Protein AF-A0A2H3FQD1-F1 (afdb_monomer_lite)

Secondary structure (DSSP, 8-state):
---GGGS-HHHHT-TT---TTEETTEE-EEEE--HHHHHHHS-SSEEEE-EEGGG-EEE-SSTT--EEE--SSSPPTTS-EEEEEETTEEEEE-TTT--EEEEEESS-TTEE---EE--SSS-EEEEEE--TTT-EEEEEETTSPSSPPEEEEE-SS-EEEEEEE--SSS--EEEEEETTTTEEEEEETTTTEE-GGG-EE--S-EEEEEEEE-TT--EEEEEEETTEEEEEEEEE-SSSEEEEEEE-TTS-S---------

Organism: NCBI:txid327505

Radius of gyration: 18.8 Å; chains: 1; bounding box: 43×44×48 Å

Foldseek 3Di:
DDAPVRDDPVVVLPPVVDPPQDDPHAGDKDKDQDPLCCVLQVENIAIWTWAFQQQDWFQAPDPVSDTDRDDPVDHHVQRWDWDASDVQKIWIARPPQRHTAWIDGNSDRGITIGGWDDDPVFTWRKDFAQDAQQTGIWIFTSPDDPVTHTPDDDRPGGWREWDWDPPPVNWIWIWTAHQVQQWIWIATPDVRHTQVQATDHDDAAFRYWYWDADPVGWIWIKTDHDVWIWIWTWDDDPVGTYTDTPDTCVPPPDDDDPDDPD

Structure (mmCIF, N/CA/C/O backbone):
data_AF-A0A2H3FQD1-F1
#
_entry.id   AF-A0A2H3FQD1-F1
#
loop_
_atom_site.group_PDB
_atom_site.id
_atom_site.type_symbol
_atom_site.label_atom_id
_atom_site.label_alt_id
_atom_site.label_comp_id
_atom_site.label_asym_id
_atom_site.label_entity_id
_atom_site.label_seq_id
_atom_site.pdbx_PDB_ins_code
_atom_site.Cartn_x
_atom_site.Cartn_y
_atom_site.Cartn_z
_atom_site.occupancy
_atom_site.B_iso_or_equiv
_atom_site.auth_seq_id
_atom_site.auth_comp_id
_atom_site.auth_asym_id
_atom_site.auth_atom_id
_atom_site.pdbx_PDB_model_num
ATOM 1 N N . MET A 1 1 ? 1.282 -22.729 -2.995 1.00 41.97 1 MET A N 1
ATOM 2 C CA . MET A 1 1 ? 2.152 -21.629 -3.454 1.00 41.97 1 MET A CA 1
ATOM 3 C C . MET A 1 1 ? 3.542 -21.890 -2.906 1.00 41.97 1 MET A C 1
ATOM 5 O O . MET A 1 1 ? 3.672 -22.007 -1.693 1.00 41.97 1 MET A O 1
ATOM 9 N N . HIS A 1 2 ? 4.535 -22.086 -3.775 1.00 40.12 2 HIS A N 1
ATOM 10 C CA . HIS A 1 2 ? 5.912 -22.334 -3.346 1.00 40.12 2 HIS A CA 1
ATOM 11 C C . HIS A 1 2 ? 6.618 -20.982 -3.120 1.00 40.12 2 HIS A C 1
ATOM 13 O O . HIS A 1 2 ? 6.507 -20.103 -3.976 1.00 40.12 2 HIS A O 1
ATOM 19 N N . PRO A 1 3 ? 7.277 -20.745 -1.970 1.00 41.53 3 PRO A N 1
ATOM 20 C CA . PRO A 1 3 ? 7.972 -19.483 -1.720 1.00 41.53 3 PRO A CA 1
ATOM 21 C C . PRO A 1 3 ? 9.159 -19.353 -2.676 1.00 41.53 3 PRO A C 1
ATOM 23 O O . PRO A 1 3 ? 10.017 -20.229 -2.663 1.00 41.53 3 PRO A O 1
ATOM 26 N N . HIS A 1 4 ? 9.258 -18.281 -3.472 1.00 52.38 4 HIS A N 1
ATOM 27 C CA . HIS A 1 4 ? 10.326 -18.141 -4.481 1.00 52.38 4 HIS A CA 1
ATOM 28 C C . HIS A 1 4 ? 11.736 -18.388 -3.904 1.00 52.38 4 HIS A C 1
ATOM 30 O O . HIS A 1 4 ? 12.537 -19.085 -4.509 1.00 52.38 4 HIS A O 1
ATOM 36 N N . CYS A 1 5 ? 12.008 -17.907 -2.685 1.00 45.62 5 CYS A N 1
ATOM 37 C CA . CYS A 1 5 ? 13.293 -18.083 -1.997 1.00 45.62 5 CYS A CA 1
ATOM 38 C C . CYS A 1 5 ? 13.630 -19.526 -1.585 1.00 45.62 5 CYS A C 1
ATOM 40 O O . CYS A 1 5 ? 14.766 -19.795 -1.215 1.00 45.62 5 CYS A O 1
ATOM 42 N N . SER A 1 6 ? 12.649 -20.425 -1.577 1.00 52.62 6 SER A N 1
ATOM 43 C CA . SER A 1 6 ? 12.815 -21.841 -1.233 1.00 52.62 6 SER A CA 1
ATOM 44 C C . SER A 1 6 ? 12.317 -22.765 -2.345 1.00 52.62 6 SER A C 1
ATOM 46 O O . SER A 1 6 ? 12.150 -23.959 -2.116 1.00 52.62 6 SER A O 1
ATOM 48 N N . THR A 1 7 ? 11.980 -22.207 -3.509 1.00 54.22 7 THR A N 1
ATOM 49 C CA . THR A 1 7 ? 11.519 -22.967 -4.668 1.00 54.22 7 THR A CA 1
ATOM 50 C C . THR A 1 7 ? 12.728 -23.254 -5.538 1.00 54.22 7 THR A C 1
ATOM 52 O O . THR A 1 7 ? 13.471 -22.335 -5.871 1.00 54.22 7 THR A O 1
ATOM 55 N N . GLU A 1 8 ? 12.922 -24.525 -5.881 1.00 58.72 8 GLU A N 1
ATOM 56 C CA . GLU A 1 8 ? 13.983 -24.974 -6.783 1.00 58.72 8 GLU A CA 1
ATOM 57 C C . GLU A 1 8 ? 13.993 -24.154 -8.081 1.00 58.72 8 GLU A C 1
ATOM 59 O O . GLU A 1 8 ? 12.941 -23.860 -8.657 1.00 58.72 8 GLU A O 1
ATOM 64 N N . GLU A 1 9 ? 15.186 -23.816 -8.569 1.00 60.62 9 GLU A N 1
ATOM 65 C CA . GLU A 1 9 ? 15.354 -23.018 -9.789 1.00 60.62 9 GLU A CA 1
ATOM 66 C C . GLU A 1 9 ? 14.767 -23.723 -11.023 1.00 60.62 9 GLU A C 1
ATOM 68 O O . GLU A 1 9 ? 14.238 -23.086 -11.930 1.00 60.62 9 GLU A O 1
ATOM 73 N N . SER A 1 10 ? 14.751 -25.057 -11.022 1.00 61.25 10 SER A N 1
ATOM 74 C CA . SER A 1 10 ? 14.086 -25.880 -12.042 1.00 61.25 10 SER A CA 1
ATOM 75 C C . SER A 1 10 ? 12.570 -25.646 -12.125 1.00 61.25 10 SER A C 1
ATOM 77 O O . SER A 1 10 ? 11.979 -25.830 -13.185 1.00 61.25 10 SER A O 1
ATOM 79 N N . ILE A 1 11 ? 11.949 -25.203 -11.028 1.00 56.94 11 ILE A N 1
ATOM 80 C CA . ILE A 1 11 ? 10.522 -24.875 -10.950 1.00 56.94 11 ILE A CA 1
ATOM 81 C C . ILE A 1 11 ? 10.303 -23.391 -11.274 1.00 56.94 11 ILE A C 1
ATOM 83 O O . ILE A 1 11 ? 9.356 -23.053 -11.980 1.00 56.94 11 ILE A O 1
ATOM 87 N N . THR A 1 12 ? 11.173 -22.490 -10.801 1.00 53.00 12 THR A N 1
ATOM 88 C CA . THR A 1 12 ? 11.036 -21.042 -11.064 1.00 53.00 12 THR A CA 1
ATOM 8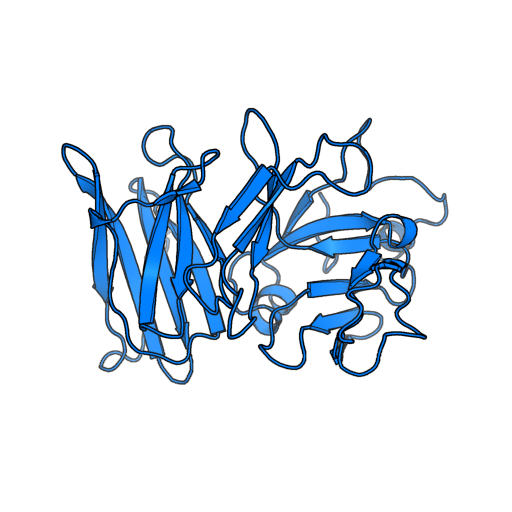9 C C . THR A 1 12 ? 11.447 -20.631 -12.478 1.00 53.00 12 THR A C 1
ATOM 91 O O . THR A 1 12 ? 10.962 -19.616 -12.967 1.00 53.00 12 THR A O 1
ATOM 94 N N . SER A 1 13 ? 12.294 -21.416 -13.149 1.00 58.59 13 SER A N 1
ATOM 95 C CA . SER A 1 13 ? 12.713 -21.194 -14.543 1.00 58.59 13 SER A CA 1
ATOM 96 C C . SER A 1 13 ? 11.620 -21.480 -15.574 1.00 58.59 13 SER A C 1
ATOM 98 O O . SER A 1 13 ? 11.754 -21.053 -16.716 1.00 58.59 13 SER A O 1
ATOM 100 N N . ASN A 1 14 ? 10.550 -22.180 -15.180 1.00 57.53 14 ASN A N 1
ATOM 101 C CA . ASN A 1 14 ? 9.380 -22.479 -16.008 1.00 57.53 14 ASN A CA 1
ATOM 102 C C . ASN A 1 14 ? 9.702 -22.879 -17.473 1.00 57.53 14 ASN A C 1
ATOM 104 O O . ASN A 1 14 ? 9.190 -22.268 -18.415 1.00 57.53 14 ASN A O 1
ATOM 108 N N . PRO A 1 15 ? 10.537 -23.908 -17.706 1.00 60.66 15 PRO A N 1
ATOM 109 C CA . PRO A 1 15 ? 11.018 -24.260 -19.048 1.00 60.66 15 PRO A CA 1
ATOM 110 C C . PRO A 1 15 ? 9.906 -24.707 -20.013 1.00 60.66 15 PRO A C 1
ATOM 112 O O . PRO A 1 15 ? 10.086 -24.651 -21.227 1.00 60.66 15 PRO A O 1
ATOM 115 N N . SER A 1 16 ? 8.759 -25.138 -19.484 1.00 64.56 16 SER A N 1
ATOM 116 C CA . SER A 1 16 ? 7.582 -25.566 -20.253 1.00 64.56 16 SER A CA 1
ATOM 117 C C . SER A 1 16 ? 6.626 -24.416 -20.601 1.00 64.56 16 SER A C 1
ATOM 119 O O . SER A 1 16 ? 5.572 -24.663 -21.184 1.00 64.56 16 SER A O 1
ATOM 121 N N . ASP A 1 17 ? 6.965 -23.176 -20.226 1.00 65.50 17 ASP A N 1
ATOM 122 C CA . ASP A 1 17 ? 6.133 -21.978 -20.403 1.00 65.50 17 ASP A CA 1
ATOM 123 C C . ASP A 1 17 ? 4.712 -22.123 -19.806 1.00 65.50 17 ASP A C 1
ATOM 125 O O . ASP A 1 17 ? 3.723 -21.550 -20.290 1.00 65.50 17 ASP A O 1
ATOM 129 N N . GLU A 1 18 ? 4.594 -22.891 -18.717 1.00 66.12 18 GLU A N 1
ATOM 130 C CA . GLU A 1 18 ? 3.336 -23.055 -17.998 1.00 66.12 18 GLU A CA 1
ATOM 131 C C . GLU A 1 18 ? 2.927 -21.716 -17.391 1.00 66.12 18 GLU A C 1
ATOM 133 O O . GLU A 1 18 ? 3.696 -21.059 -16.690 1.00 66.12 18 GLU A O 1
ATOM 138 N N . LYS A 1 19 ? 1.688 -21.292 -17.631 1.00 69.88 19 LYS A N 1
ATOM 139 C CA . LYS A 1 19 ? 1.147 -20.044 -17.078 1.00 69.88 19 LYS A CA 1
ATOM 140 C C . LYS A 1 19 ? 0.714 -20.251 -15.625 1.00 69.88 19 LYS A C 1
ATOM 142 O O . LYS A 1 19 ? -0.430 -19.990 -15.276 1.00 69.88 19 LYS A O 1
ATOM 147 N N . TRP A 1 20 ? 1.623 -20.735 -14.776 1.00 63.78 20 TRP A N 1
ATOM 148 C CA . TRP A 1 20 ? 1.375 -21.056 -13.362 1.00 63.78 20 TRP A CA 1
ATOM 149 C C . TRP A 1 20 ? 0.894 -19.848 -12.545 1.00 63.78 20 TRP A C 1
ATOM 151 O O . TRP A 1 20 ? 0.268 -20.003 -11.497 1.00 63.78 20 TRP A O 1
ATOM 161 N N . TRP A 1 21 ? 1.163 -18.637 -13.038 1.00 64.00 21 TRP A N 1
ATOM 162 C CA . TRP A 1 21 ? 0.687 -17.374 -12.482 1.00 64.00 21 TRP A CA 1
ATOM 163 C C . TRP A 1 21 ? -0.742 -17.007 -12.904 1.00 64.00 21 TRP A C 1
ATOM 165 O O . TRP A 1 21 ? -1.212 -15.936 -12.529 1.00 64.00 21 TRP A O 1
ATOM 175 N N . VAL A 1 22 ? -1.449 -17.840 -13.674 1.00 65.94 22 VAL A N 1
ATOM 176 C CA . VAL A 1 22 ? -2.847 -17.614 -14.064 1.00 65.94 22 VAL A CA 1
ATOM 177 C C . VAL A 1 22 ? -3.693 -18.833 -13.717 1.00 65.94 22 VAL A C 1
ATOM 179 O O . VAL A 1 22 ? -3.416 -19.949 -14.145 1.00 65.94 22 VAL A O 1
ATOM 182 N N . GLN A 1 23 ? -4.781 -18.609 -12.983 1.00 65.50 23 GLN A N 1
ATOM 183 C CA . GLN A 1 23 ? -5.830 -19.604 -12.783 1.00 65.50 23 GLN A CA 1
ATOM 184 C C . GLN A 1 23 ? -7.128 -19.082 -13.404 1.00 65.50 23 GLN A C 1
ATOM 186 O O . GLN A 1 23 ? -7.771 -18.183 -12.861 1.00 65.50 23 GLN A O 1
ATOM 191 N N . GLY A 1 24 ? -7.511 -19.639 -14.557 1.00 73.62 24 GLY A N 1
ATOM 192 C CA . GLY A 1 24 ? -8.642 -19.134 -15.338 1.00 73.62 24 GLY A CA 1
ATOM 193 C C . GLY A 1 24 ? -8.344 -17.749 -15.914 1.00 73.62 24 GLY A C 1
ATOM 194 O O . GLY A 1 24 ? -7.474 -17.614 -16.766 1.00 73.62 24 GLY A O 1
ATOM 195 N N . ASP A 1 25 ? -9.062 -16.730 -15.444 1.00 67.25 25 ASP A N 1
ATOM 196 C CA . ASP A 1 25 ? -8.922 -15.322 -15.837 1.00 67.25 25 ASP A CA 1
ATOM 197 C C . ASP A 1 25 ? -8.256 -14.444 -14.756 1.00 67.25 25 ASP A C 1
ATOM 199 O O . ASP A 1 25 ? -8.278 -13.217 -14.852 1.00 67.25 25 ASP A O 1
ATOM 203 N N . LYS A 1 26 ? -7.657 -15.053 -13.721 1.00 58.97 26 LYS A N 1
ATOM 204 C CA . LYS A 1 26 ? -7.084 -14.345 -12.563 1.00 58.97 26 LYS A CA 1
ATOM 205 C C . LYS A 1 26 ? -5.588 -14.582 -12.422 1.00 58.97 26 LYS A C 1
ATOM 207 O O . LYS A 1 26 ? -5.130 -15.717 -12.544 1.00 58.97 26 LYS A O 1
ATOM 212 N N . TYR A 1 27 ? -4.853 -13.525 -12.074 1.00 66.69 27 TYR A N 1
ATOM 213 C CA . TYR A 1 27 ? -3.447 -13.633 -11.683 1.00 66.69 27 TYR A CA 1
ATOM 214 C C . TYR A 1 27 ? -3.299 -14.260 -10.298 1.00 66.69 27 TYR A C 1
ATOM 216 O O . TYR A 1 27 ? -4.083 -13.991 -9.383 1.00 66.69 27 TYR A O 1
ATOM 224 N N . LEU A 1 28 ? -2.259 -15.070 -10.141 1.00 64.88 28 LEU A N 1
ATOM 225 C CA . LEU A 1 28 ? -1.837 -15.610 -8.865 1.00 64.88 28 LEU A CA 1
ATOM 226 C C . LEU A 1 28 ? -1.332 -14.463 -7.986 1.00 64.88 28 LEU A C 1
ATOM 228 O O . LEU A 1 28 ? -0.518 -13.646 -8.408 1.00 64.88 28 LEU A O 1
ATOM 232 N N . ALA A 1 29 ? -1.793 -14.430 -6.744 1.00 64.94 29 ALA A N 1
ATOM 233 C CA . ALA A 1 29 ? -1.347 -13.483 -5.737 1.00 64.94 29 ALA A CA 1
ATOM 234 C C . ALA A 1 29 ? -1.035 -14.219 -4.441 1.00 64.94 29 ALA A C 1
ATOM 236 O O . ALA A 1 29 ? -1.691 -15.207 -4.107 1.00 64.94 29 ALA A O 1
ATOM 237 N N . GLY A 1 30 ? -0.015 -13.754 -3.733 1.00 57.88 30 GLY A N 1
ATOM 238 C CA . GLY A 1 30 ? 0.599 -14.461 -2.626 1.00 57.88 30 GLY A CA 1
ATOM 239 C C . GLY A 1 30 ? 1.149 -13.546 -1.557 1.00 57.88 30 GLY A C 1
ATOM 240 O O . GLY A 1 30 ? 1.444 -12.384 -1.807 1.00 57.88 30 GLY A O 1
ATOM 241 N N . THR A 1 31 ? 1.334 -14.087 -0.361 1.00 61.78 31 THR A N 1
ATOM 242 C CA . THR A 1 31 ? 2.034 -13.406 0.724 1.00 61.78 31 THR A CA 1
ATOM 243 C C . THR A 1 31 ? 3.401 -14.043 0.950 1.00 61.78 31 THR A C 1
ATOM 245 O O . THR A 1 31 ? 3.559 -15.262 0.908 1.00 61.78 31 THR A O 1
ATOM 248 N N . CYS A 1 32 ? 4.414 -13.213 1.178 1.00 61.56 32 CYS A N 1
ATOM 249 C CA . CYS A 1 32 ? 5.790 -13.616 1.406 1.00 61.56 32 CYS A CA 1
ATOM 250 C C . CYS A 1 32 ? 6.308 -12.990 2.700 1.00 61.56 32 CYS A C 1
ATOM 252 O O . CYS A 1 32 ? 6.381 -11.770 2.831 1.00 61.56 32 CYS A O 1
ATOM 254 N N . ALA A 1 33 ? 6.700 -13.843 3.641 1.00 71.94 33 ALA A N 1
ATOM 255 C CA . ALA A 1 33 ? 7.296 -13.456 4.918 1.00 71.94 33 ALA A CA 1
ATOM 256 C C . ALA A 1 33 ? 8.799 -13.790 4.976 1.00 71.94 33 ALA A C 1
ATOM 258 O O . ALA A 1 33 ? 9.365 -13.949 6.056 1.00 71.94 33 ALA A O 1
ATOM 259 N N . CYS A 1 34 ? 9.457 -13.970 3.822 1.00 70.19 34 CYS A N 1
ATOM 260 C CA . CYS A 1 34 ? 10.879 -14.301 3.805 1.00 70.19 34 CYS A CA 1
ATOM 261 C C . CYS A 1 34 ? 11.724 -13.112 4.267 1.00 70.19 34 CYS A C 1
ATOM 263 O O . CYS A 1 34 ? 11.364 -11.954 4.050 1.00 70.19 34 CYS A O 1
ATOM 265 N N . GLU A 1 35 ? 12.889 -13.397 4.844 1.00 73.19 35 GLU A N 1
ATOM 266 C CA . GLU A 1 35 ? 13.790 -12.373 5.373 1.00 73.19 35 GLU A CA 1
ATOM 267 C C . GLU A 1 35 ? 14.136 -11.300 4.330 1.00 73.19 35 GLU A C 1
ATOM 269 O O . GLU A 1 35 ? 14.048 -10.112 4.624 1.00 73.19 35 GLU A O 1
ATOM 274 N N . SER A 1 36 ? 14.412 -11.694 3.082 1.00 79.50 36 SER A N 1
ATOM 275 C CA . SER A 1 36 ? 14.687 -10.744 1.996 1.00 79.50 36 SER A CA 1
ATOM 276 C C . SER A 1 36 ? 13.519 -9.785 1.749 1.00 79.50 36 SER A C 1
ATOM 278 O O . SER A 1 36 ? 13.731 -8.582 1.605 1.00 79.50 36 SER A O 1
ATOM 280 N N . CYS A 1 37 ? 12.279 -10.287 1.705 1.00 74.06 37 CYS A N 1
ATOM 281 C CA . CYS A 1 37 ? 11.108 -9.432 1.514 1.00 74.06 37 CYS A CA 1
ATOM 282 C C . CYS A 1 37 ? 10.870 -8.543 2.727 1.00 74.06 37 CYS A C 1
ATOM 284 O O . CYS A 1 37 ? 10.599 -7.361 2.537 1.00 74.06 37 CYS A O 1
ATOM 286 N N . ARG A 1 38 ? 11.057 -9.058 3.944 1.00 76.81 38 ARG A N 1
ATOM 287 C CA . ARG A 1 38 ? 10.930 -8.259 5.164 1.00 76.81 38 ARG A CA 1
ATOM 288 C C . ARG A 1 38 ? 11.934 -7.121 5.226 1.00 76.81 38 ARG A C 1
ATOM 290 O O . ARG A 1 38 ? 11.549 -5.982 5.459 1.00 76.81 38 ARG A O 1
ATOM 297 N N . LEU A 1 39 ? 13.205 -7.409 4.956 1.00 73.62 39 LEU A N 1
ATOM 298 C CA . LEU A 1 39 ? 14.274 -6.413 4.998 1.00 73.62 39 LEU A CA 1
ATOM 299 C C . LEU A 1 39 ? 14.138 -5.373 3.882 1.00 73.62 39 LEU A C 1
ATOM 301 O O . LEU A 1 39 ? 14.342 -4.188 4.124 1.00 73.62 39 LEU A O 1
ATOM 305 N N . ALA A 1 40 ? 13.785 -5.799 2.667 1.00 73.69 40 ALA A N 1
ATOM 306 C CA . ALA A 1 40 ? 13.701 -4.899 1.520 1.00 73.69 40 ALA A CA 1
ATOM 307 C C . ALA A 1 40 ? 12.434 -4.035 1.516 1.00 73.69 40 ALA A C 1
ATOM 309 O O . ALA A 1 40 ? 12.489 -2.874 1.122 1.00 73.69 40 ALA A O 1
ATOM 310 N N . SER A 1 41 ? 11.293 -4.601 1.922 1.00 70.75 41 SER A N 1
ATOM 311 C CA . SER A 1 41 ? 10.018 -3.876 1.941 1.00 70.75 41 SER A CA 1
ATOM 312 C C . SER A 1 41 ? 9.785 -3.138 3.264 1.00 70.75 41 SER A C 1
ATOM 314 O O . SER A 1 41 ? 9.080 -2.134 3.289 1.00 70.75 41 SER A O 1
ATOM 316 N N . GLY A 1 42 ? 10.378 -3.617 4.362 1.00 67.56 42 GLY A N 1
ATOM 317 C CA . GLY A 1 42 ? 10.070 -3.170 5.720 1.00 67.56 42 GLY A CA 1
ATOM 318 C C . GLY A 1 42 ? 8.787 -3.781 6.300 1.00 67.56 42 GLY A C 1
ATOM 319 O O . GLY A 1 42 ? 8.366 -3.357 7.374 1.00 67.56 42 GLY A O 1
ATOM 320 N N . PHE A 1 43 ? 8.161 -4.751 5.618 1.00 64.25 43 PHE A N 1
ATOM 321 C CA . PHE A 1 43 ? 6.927 -5.412 6.054 1.00 64.25 43 PHE A CA 1
ATOM 322 C C . PHE A 1 43 ? 7.185 -6.856 6.486 1.00 64.25 43 PHE A C 1
ATOM 324 O O . PHE A 1 43 ? 7.804 -7.618 5.753 1.00 64.25 43 PHE A O 1
ATOM 331 N N . GLU A 1 44 ? 6.637 -7.274 7.632 1.00 57.16 44 GLU A N 1
ATOM 332 C CA . GLU A 1 44 ? 6.723 -8.668 8.110 1.00 57.16 44 GLU A CA 1
ATOM 333 C C . GLU A 1 44 ? 6.124 -9.678 7.118 1.00 57.16 44 GLU A C 1
ATOM 335 O O . GLU A 1 44 ? 6.598 -10.807 6.998 1.00 57.16 44 GLU A O 1
ATOM 340 N N . ILE A 1 45 ? 5.091 -9.256 6.385 1.00 56.41 45 ILE A N 1
ATOM 341 C CA . ILE A 1 45 ? 4.442 -10.033 5.334 1.00 56.41 45 ILE A CA 1
ATOM 342 C C . ILE A 1 45 ? 4.209 -9.105 4.144 1.00 56.41 45 ILE A C 1
ATOM 344 O O . ILE A 1 45 ? 3.398 -8.182 4.219 1.00 56.41 45 ILE A O 1
ATOM 348 N N . GLN A 1 46 ? 4.904 -9.364 3.042 1.00 71.00 46 GLN A N 1
ATOM 349 C CA . GLN A 1 46 ? 4.738 -8.639 1.789 1.00 71.00 46 GLN A CA 1
ATOM 350 C C . GLN A 1 46 ? 3.745 -9.372 0.892 1.00 71.00 46 GLN A C 1
ATOM 352 O O . GLN A 1 46 ? 3.870 -10.577 0.692 1.00 71.00 46 GLN A O 1
ATOM 357 N N . THR A 1 47 ? 2.770 -8.658 0.333 1.00 68.88 47 THR A N 1
ATOM 358 C CA . THR A 1 47 ? 1.851 -9.238 -0.659 1.00 68.88 47 THR A CA 1
ATOM 359 C C . THR A 1 47 ? 2.371 -8.963 -2.062 1.00 68.88 47 THR A C 1
ATOM 361 O O . THR A 1 47 ? 2.783 -7.845 -2.365 1.00 68.88 47 THR A O 1
ATOM 364 N N . TRP A 1 48 ? 2.339 -9.991 -2.896 1.00 71.19 48 TRP A N 1
ATOM 365 C CA . TRP A 1 48 ? 2.845 -10.020 -4.255 1.00 71.19 48 TRP A CA 1
ATOM 366 C C . TRP A 1 48 ? 1.781 -10.562 -5.206 1.00 71.19 48 TRP A C 1
ATOM 368 O O . TRP A 1 48 ? 0.901 -11.326 -4.804 1.00 71.19 48 TRP A O 1
ATOM 378 N N . ALA A 1 49 ? 1.858 -10.157 -6.466 1.00 71.81 49 ALA A N 1
ATOM 379 C CA . ALA A 1 49 ? 0.898 -10.503 -7.500 1.00 71.81 49 ALA A CA 1
ATOM 380 C C . ALA A 1 49 ? 1.633 -10.740 -8.803 1.00 71.81 49 ALA A C 1
ATOM 382 O O . ALA A 1 49 ? 2.187 -9.803 -9.353 1.00 71.81 49 ALA A O 1
ATOM 383 N N . PHE A 1 50 ? 1.590 -11.954 -9.320 1.00 72.06 50 PHE A N 1
ATOM 384 C CA . PHE A 1 50 ? 2.380 -12.353 -10.470 1.00 72.06 50 PHE A CA 1
ATOM 385 C C . PHE A 1 50 ? 1.708 -11.867 -11.764 1.00 72.06 50 PHE A C 1
ATOM 387 O O . PHE A 1 50 ? 0.858 -12.555 -12.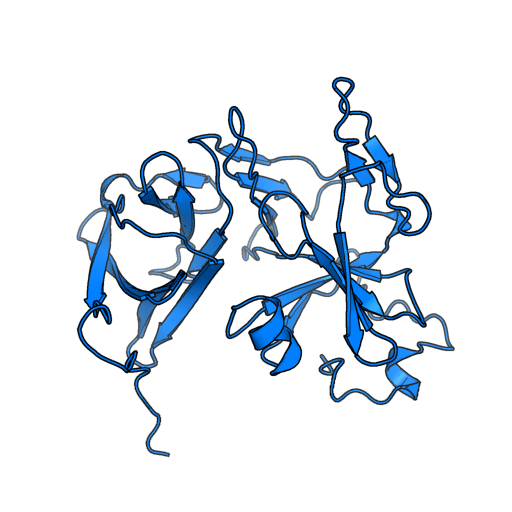333 1.00 72.06 50 PHE A O 1
ATOM 394 N N . ILE A 1 51 ? 2.060 -10.659 -12.219 1.00 73.44 51 ILE A N 1
ATOM 395 C CA . ILE A 1 51 ? 1.446 -10.015 -13.391 1.00 73.44 51 ILE A CA 1
ATOM 396 C C . ILE A 1 51 ? 2.431 -9.980 -14.564 1.00 73.44 51 ILE A C 1
ATOM 398 O O . ILE A 1 51 ? 3.548 -9.485 -14.394 1.00 73.44 51 ILE A O 1
ATOM 402 N N . PRO A 1 52 ? 2.034 -10.416 -15.777 1.00 74.81 52 PRO A N 1
ATOM 403 C CA . PRO A 1 52 ? 2.864 -10.269 -16.957 1.00 74.81 52 PRO A CA 1
ATOM 404 C C . PRO A 1 52 ? 3.233 -8.807 -17.231 1.00 74.81 52 PRO A C 1
ATOM 406 O O . PRO A 1 52 ? 2.350 -7.961 -17.347 1.00 74.81 52 PRO A O 1
ATOM 409 N N . ARG A 1 53 ? 4.516 -8.506 -17.431 1.00 78.62 53 ARG A N 1
ATOM 410 C CA . ARG A 1 53 ? 5.051 -7.187 -17.792 1.00 78.62 53 ARG A CA 1
ATOM 411 C C . ARG A 1 53 ? 4.335 -6.586 -18.998 1.00 78.62 53 ARG A C 1
ATOM 413 O O . ARG A 1 53 ? 4.064 -5.394 -19.004 1.00 78.62 53 ARG A O 1
ATOM 420 N N . ALA A 1 54 ? 3.982 -7.412 -19.986 1.00 71.44 54 ALA A N 1
ATOM 421 C CA . ALA A 1 54 ? 3.228 -6.986 -21.168 1.00 71.44 54 ALA A CA 1
ATOM 422 C C . ALA A 1 54 ? 1.843 -6.390 -20.835 1.00 71.44 54 ALA A C 1
ATOM 424 O O . ALA A 1 54 ? 1.278 -5.667 -21.649 1.00 71.44 54 ALA A O 1
ATOM 425 N N . ASN A 1 55 ? 1.316 -6.666 -19.639 1.00 71.75 55 ASN A N 1
ATOM 426 C CA . ASN A 1 55 ? 0.036 -6.162 -19.149 1.00 71.75 55 ASN A CA 1
ATOM 427 C C . ASN A 1 55 ? 0.195 -4.976 -18.184 1.00 71.75 55 ASN A C 1
ATOM 429 O O . ASN A 1 55 ? -0.799 -4.518 -17.622 1.00 71.75 55 ASN A O 1
ATOM 433 N N . ILE A 1 56 ? 1.419 -4.480 -17.982 1.00 77.56 56 ILE A N 1
ATOM 434 C CA . ILE A 1 56 ? 1.721 -3.338 -17.119 1.00 77.56 56 ILE A CA 1
ATOM 435 C C . ILE A 1 56 ? 2.175 -2.173 -17.999 1.00 77.56 56 ILE A C 1
ATOM 437 O O . ILE A 1 56 ? 3.096 -2.304 -18.804 1.00 77.56 56 ILE A O 1
ATOM 441 N N . SER A 1 57 ? 1.541 -1.018 -17.814 1.00 81.19 57 SER A N 1
ATOM 442 C CA . SER A 1 57 ? 1.989 0.257 -18.380 1.00 81.19 57 SER A CA 1
ATOM 443 C C . SER A 1 57 ? 2.389 1.192 -17.248 1.00 81.19 57 SER A C 1
ATOM 445 O O . SER A 1 57 ? 1.829 1.128 -16.154 1.00 81.19 57 SER A O 1
ATOM 447 N N . ILE A 1 58 ? 3.376 2.041 -17.501 1.00 77.19 58 ILE A N 1
ATOM 448 C CA . ILE A 1 58 ? 3.815 3.090 -16.586 1.00 77.19 58 ILE A CA 1
ATOM 449 C C . ILE A 1 58 ? 3.477 4.447 -17.185 1.00 77.19 58 ILE A C 1
ATOM 451 O O . ILE A 1 58 ? 3.561 4.653 -18.395 1.00 77.19 58 ILE A O 1
ATOM 455 N N . VAL A 1 59 ? 3.103 5.387 -16.327 1.00 75.50 59 VAL A N 1
ATOM 456 C CA . VAL A 1 59 ? 2.889 6.774 -16.734 1.00 75.50 59 VAL A CA 1
ATOM 457 C C . VAL A 1 59 ? 4.239 7.477 -16.704 1.00 75.50 59 VAL A C 1
ATOM 459 O O . VAL A 1 59 ? 4.906 7.498 -15.665 1.00 75.50 59 VAL A O 1
ATOM 462 N N . ALA A 1 60 ? 4.657 8.033 -17.841 1.00 67.94 60 ALA A N 1
ATOM 463 C CA . ALA A 1 60 ? 5.882 8.814 -17.898 1.00 67.94 60 ALA A CA 1
ATOM 464 C C . ALA A 1 60 ? 5.783 10.013 -16.931 1.00 67.94 60 ALA A C 1
ATOM 466 O O . ALA A 1 60 ? 4.736 10.661 -16.865 1.00 67.94 60 ALA A O 1
ATOM 467 N N . PRO A 1 61 ? 6.856 10.348 -16.191 1.00 61.81 61 PRO A N 1
ATOM 468 C CA . PRO A 1 61 ? 6.865 11.478 -15.260 1.00 61.81 61 PRO A CA 1
ATOM 469 C C . PRO A 1 61 ? 6.861 12.851 -15.959 1.00 61.81 61 PRO A C 1
ATOM 471 O O . PRO A 1 61 ? 7.030 13.875 -15.297 1.00 61.81 61 PRO A O 1
ATOM 474 N N . ASP A 1 62 ? 6.697 12.891 -17.283 1.00 66.38 62 ASP A N 1
ATOM 475 C CA . ASP A 1 62 ? 6.536 14.133 -18.023 1.00 66.38 62 ASP A CA 1
ATOM 476 C C . ASP A 1 62 ? 5.132 14.734 -17.821 1.00 66.38 62 ASP A C 1
ATOM 478 O O . ASP A 1 62 ? 4.188 14.100 -17.345 1.00 66.38 62 ASP A O 1
ATOM 482 N N . SER A 1 63 ? 4.980 16.003 -18.189 1.00 57.75 63 SER A N 1
ATOM 483 C CA . SER A 1 63 ? 3.709 16.724 -18.080 1.00 57.75 63 SER A CA 1
ATOM 484 C C . SER A 1 63 ? 2.607 16.172 -18.994 1.00 57.75 63 SER A C 1
ATOM 486 O O . SER A 1 63 ? 1.455 16.583 -18.855 1.00 57.75 63 SER A O 1
ATOM 488 N N . SER A 1 64 ? 2.928 15.249 -19.909 1.00 64.12 64 SER A N 1
ATOM 489 C CA . SER A 1 64 ? 1.972 14.666 -20.851 1.00 64.12 64 SER A CA 1
ATOM 490 C C . SER A 1 64 ? 1.182 13.492 -20.262 1.00 64.12 64 SER A C 1
ATOM 492 O O . SER A 1 64 ? 0.133 13.153 -20.805 1.00 64.12 64 SER A O 1
ATOM 494 N N . ARG A 1 65 ? 1.644 12.897 -19.145 1.00 66.69 65 ARG A N 1
ATOM 495 C CA . ARG A 1 65 ? 1.060 11.687 -18.524 1.00 66.69 65 ARG A CA 1
ATOM 496 C C . ARG A 1 65 ? 0.839 10.552 -19.533 1.00 66.69 65 ARG A C 1
ATOM 498 O O . ARG A 1 65 ? -0.140 9.814 -19.434 1.00 66.69 65 ARG A O 1
ATOM 505 N N . THR A 1 66 ? 1.732 10.417 -20.508 1.00 74.62 66 THR A N 1
ATOM 506 C CA . THR A 1 66 ? 1.619 9.368 -21.523 1.00 74.62 66 THR A CA 1
ATOM 507 C C . THR A 1 66 ? 1.853 7.999 -20.881 1.00 74.62 66 THR A C 1
ATOM 509 O O . THR A 1 66 ? 2.861 7.787 -20.203 1.00 74.62 66 THR A O 1
ATOM 512 N N . GLU A 1 67 ? 0.917 7.070 -21.085 1.00 77.12 67 GLU A N 1
ATOM 513 C CA . GLU A 1 67 ? 1.088 5.664 -20.714 1.00 77.12 67 GLU A CA 1
ATOM 514 C C . GLU A 1 67 ? 2.007 4.975 -21.722 1.00 77.12 67 GLU A C 1
ATOM 516 O O . GLU A 1 67 ? 1.742 4.968 -22.926 1.00 77.12 67 GLU A O 1
ATOM 521 N N . VAL A 1 68 ? 3.090 4.382 -21.224 1.00 79.44 68 VAL A N 1
ATOM 522 C CA . VAL A 1 68 ? 4.021 3.580 -22.019 1.00 79.44 68 VAL A CA 1
ATOM 523 C C . VAL A 1 68 ? 4.111 2.168 -21.440 1.00 79.44 68 VAL A C 1
ATOM 525 O O . VAL A 1 68 ? 4.062 2.011 -20.216 1.00 79.44 68 VAL A O 1
ATOM 528 N N . PRO A 1 69 ? 4.242 1.119 -22.271 1.00 81.12 69 PRO A N 1
ATOM 529 C CA . PRO A 1 69 ? 4.451 -0.237 -21.775 1.00 81.12 69 PRO A CA 1
ATOM 530 C C . PRO A 1 69 ? 5.662 -0.315 -20.839 1.00 81.12 69 PRO A C 1
ATOM 532 O O . PRO A 1 69 ? 6.677 0.342 -21.074 1.00 81.12 69 PRO A O 1
ATOM 535 N N . LEU A 1 70 ? 5.574 -1.133 -19.788 1.00 82.00 70 LEU A N 1
ATOM 536 C CA . LEU A 1 70 ? 6.685 -1.324 -18.861 1.00 82.00 70 LEU A CA 1
ATOM 537 C C . LEU A 1 70 ? 7.860 -2.011 -19.571 1.00 82.00 70 LEU A C 1
ATOM 539 O O . LEU A 1 70 ? 7.803 -3.200 -19.895 1.00 82.00 70 LEU A O 1
ATOM 543 N N . ASP A 1 71 ? 8.953 -1.277 -19.746 1.00 84.38 71 ASP A N 1
ATOM 544 C CA . ASP A 1 71 ? 10.241 -1.800 -20.191 1.00 84.38 71 ASP A CA 1
ATOM 545 C C . ASP A 1 71 ? 11.337 -1.397 -19.199 1.00 84.38 71 ASP A C 1
ATOM 547 O O . ASP A 1 71 ? 11.606 -0.216 -19.000 1.00 84.38 71 ASP A O 1
ATOM 551 N N . PHE A 1 72 ? 11.954 -2.393 -18.560 1.00 83.06 72 PHE A N 1
ATOM 552 C CA . PHE A 1 72 ? 12.991 -2.180 -17.550 1.00 83.06 72 PHE A CA 1
ATOM 553 C C . PHE A 1 72 ? 14.316 -1.687 -18.140 1.00 83.06 72 PHE A C 1
ATOM 555 O O . PHE A 1 72 ? 15.092 -1.076 -17.409 1.00 83.06 72 PHE A O 1
ATOM 562 N N . GLU A 1 73 ? 14.567 -1.933 -19.428 1.00 81.94 73 GLU A N 1
ATOM 563 C CA . GLU A 1 73 ? 15.789 -1.498 -20.115 1.00 81.94 73 GLU A CA 1
ATOM 564 C C . GLU A 1 73 ? 15.671 -0.055 -20.631 1.00 81.94 73 GLU A C 1
ATOM 566 O O . GLU A 1 73 ? 16.673 0.637 -20.801 1.00 81.94 73 GLU A O 1
ATOM 571 N N . SER A 1 74 ? 14.440 0.423 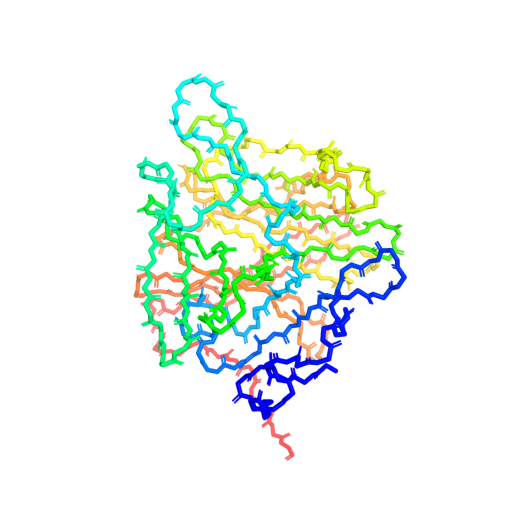-20.841 1.00 82.44 74 SER A N 1
ATOM 572 C CA . SER A 1 74 ? 14.146 1.754 -21.381 1.00 82.44 74 SER A CA 1
ATOM 573 C C . SER A 1 74 ? 13.182 2.562 -20.502 1.00 82.44 74 SER A C 1
ATOM 575 O O . SER A 1 74 ? 12.339 3.317 -20.987 1.00 82.44 74 SER A O 1
ATOM 577 N N . LEU A 1 75 ? 13.322 2.440 -19.177 1.00 79.50 75 LEU A N 1
ATOM 578 C CA . LEU A 1 75 ? 12.500 3.203 -18.236 1.00 79.50 75 LEU A CA 1
ATOM 579 C C . LEU A 1 75 ? 12.661 4.720 -18.456 1.00 79.50 75 LEU A C 1
ATOM 581 O O . LEU A 1 75 ? 13.794 5.211 -18.538 1.00 79.50 75 LEU A O 1
ATOM 585 N N . PRO A 1 76 ? 11.559 5.494 -18.459 1.00 75.81 76 PRO A N 1
ATOM 586 C CA . PRO A 1 76 ? 11.629 6.947 -18.467 1.00 75.81 76 PRO A CA 1
ATOM 587 C C . PRO A 1 76 ? 12.504 7.457 -17.321 1.00 75.81 76 PRO A C 1
ATOM 589 O O . PRO A 1 76 ? 12.463 6.937 -16.199 1.00 75.81 76 PRO A O 1
ATOM 592 N N . THR A 1 77 ? 13.294 8.498 -17.583 1.00 72.06 77 THR A N 1
ATOM 593 C CA . THR A 1 77 ? 14.193 9.069 -16.576 1.00 72.06 77 THR A CA 1
ATOM 594 C C . THR A 1 77 ? 13.411 9.470 -15.325 1.00 72.06 77 THR A C 1
ATOM 596 O O . THR A 1 77 ? 12.489 10.277 -15.383 1.00 72.06 77 THR A O 1
ATOM 599 N N . GLY A 1 78 ? 13.787 8.895 -14.181 1.00 69.62 78 GLY A N 1
ATOM 600 C CA . GLY A 1 78 ? 13.150 9.173 -12.892 1.00 69.62 78 GLY A CA 1
ATOM 601 C C . GLY A 1 78 ? 11.912 8.330 -12.569 1.00 69.62 78 GLY A C 1
ATOM 602 O O . GLY A 1 78 ? 11.406 8.466 -11.458 1.00 69.62 78 GLY A O 1
ATOM 603 N N . ALA A 1 79 ? 11.460 7.440 -13.463 1.00 75.50 79 ALA A N 1
ATOM 604 C CA . ALA A 1 79 ? 10.296 6.585 -13.214 1.00 75.50 79 ALA A CA 1
ATOM 605 C C . ALA A 1 79 ? 10.529 5.618 -12.039 1.00 75.50 79 ALA A C 1
ATOM 607 O O . ALA A 1 79 ? 9.791 5.636 -11.055 1.00 75.50 79 ALA A O 1
ATOM 608 N N . LEU A 1 80 ? 11.587 4.802 -12.104 1.00 84.75 80 LEU A N 1
ATOM 609 C CA . LEU A 1 80 ? 11.954 3.851 -11.052 1.00 84.75 80 LEU A CA 1
ATOM 610 C C . LEU A 1 80 ? 13.470 3.810 -10.852 1.00 84.75 80 LEU A C 1
ATOM 612 O O . LEU A 1 80 ? 14.250 4.072 -11.764 1.00 84.75 80 LEU A O 1
ATOM 616 N N . ARG A 1 81 ? 13.883 3.469 -9.633 1.00 86.38 81 ARG A N 1
ATOM 617 C CA . ARG A 1 81 ? 15.248 3.062 -9.296 1.00 86.38 81 ARG A CA 1
ATOM 618 C C . ARG A 1 81 ? 15.266 1.565 -9.046 1.00 86.38 81 ARG A C 1
ATOM 620 O O . ARG A 1 81 ? 14.268 1.003 -8.603 1.00 86.38 81 ARG A O 1
ATOM 627 N N . SER A 1 82 ? 16.412 0.938 -9.270 1.00 89.50 82 SER A N 1
ATOM 628 C CA . SER A 1 82 ? 16.576 -0.496 -9.067 1.00 89.50 82 SER A CA 1
ATOM 629 C C . SER A 1 82 ? 17.863 -0.828 -8.338 1.00 89.50 82 SER A C 1
ATOM 631 O O . SER A 1 82 ? 18.858 -0.114 -8.454 1.00 89.50 82 SER A O 1
ATOM 633 N N . TYR A 1 83 ? 17.858 -1.948 -7.627 1.00 87.00 83 TYR A N 1
ATOM 634 C CA . TYR A 1 83 ? 19.074 -2.575 -7.126 1.00 87.00 83 TYR A CA 1
ATOM 635 C C . TYR A 1 83 ? 18.947 -4.094 -7.193 1.00 87.00 83 TYR A C 1
ATOM 637 O O . TYR A 1 83 ? 17.845 -4.652 -7.148 1.00 87.00 83 TYR A O 1
ATOM 645 N N . GLN A 1 84 ? 20.089 -4.764 -7.305 1.00 85.06 84 GLN A N 1
ATOM 646 C CA . GLN A 1 84 ? 20.157 -6.214 -7.242 1.00 85.06 84 GLN A CA 1
ATOM 647 C C . GLN A 1 84 ? 20.212 -6.641 -5.772 1.00 85.06 84 GLN A C 1
ATOM 649 O O . GLN A 1 84 ? 21.179 -6.337 -5.077 1.00 85.06 84 GLN A O 1
ATOM 654 N N . SER A 1 85 ? 19.164 -7.305 -5.277 1.00 79.19 85 SER A N 1
ATOM 655 C CA . SER A 1 85 ? 19.106 -7.710 -3.864 1.00 79.19 85 SER A CA 1
ATOM 656 C C . SER A 1 85 ? 19.820 -9.031 -3.583 1.00 79.19 85 SER A C 1
ATOM 658 O O . SER A 1 85 ? 20.226 -9.276 -2.453 1.00 79.19 85 SER A O 1
ATOM 660 N N . SER A 1 86 ? 19.947 -9.885 -4.597 1.00 77.81 86 SER A N 1
ATOM 661 C CA . SER A 1 86 ? 20.707 -11.137 -4.570 1.00 77.81 86 SER A CA 1
ATOM 662 C C . SER A 1 86 ? 21.039 -11.556 -6.003 1.00 77.81 86 SER A C 1
ATOM 664 O O . SER A 1 86 ? 20.549 -10.958 -6.969 1.00 77.81 86 SER A O 1
ATOM 666 N N . GLN A 1 87 ? 21.862 -12.591 -6.168 1.00 76.38 87 GLN A N 1
ATOM 667 C CA . GLN A 1 87 ? 22.104 -13.164 -7.489 1.00 76.38 87 GLN A CA 1
ATOM 668 C C . GLN A 1 87 ? 20.763 -13.528 -8.148 1.00 76.38 87 GLN A C 1
ATOM 670 O O . GLN A 1 87 ? 19.898 -14.122 -7.510 1.00 76.38 87 GLN A O 1
ATOM 675 N N . GLY A 1 88 ? 20.559 -13.074 -9.387 1.00 73.69 88 GLY A N 1
ATOM 676 C CA . GLY A 1 88 ? 19.333 -13.337 -10.141 1.00 73.69 88 GLY A CA 1
ATOM 677 C C . GLY A 1 88 ? 18.077 -12.564 -9.714 1.00 73.69 88 GLY A C 1
ATOM 678 O O . GLY A 1 88 ? 17.025 -12.827 -10.285 1.00 73.69 88 GLY A O 1
ATOM 679 N N . VAL A 1 89 ? 18.145 -11.604 -8.779 1.00 80.00 89 VAL A N 1
ATOM 680 C CA . VAL A 1 89 ? 16.955 -10.883 -8.274 1.00 80.00 89 VAL A CA 1
ATOM 681 C C . VAL A 1 89 ? 17.133 -9.368 -8.307 1.00 80.00 89 VAL A C 1
ATOM 683 O O . VAL A 1 89 ? 18.058 -8.828 -7.695 1.00 80.00 89 VAL A O 1
ATOM 686 N N . VAL A 1 90 ? 16.189 -8.668 -8.941 1.00 85.00 90 VAL A N 1
ATOM 687 C CA . VAL A 1 90 ? 16.164 -7.201 -9.026 1.00 85.00 90 VAL A CA 1
ATOM 688 C C . VAL A 1 90 ? 14.888 -6.659 -8.394 1.00 85.00 90 VAL A C 1
ATOM 690 O O . VAL A 1 90 ? 13.786 -7.144 -8.650 1.00 85.00 90 VAL A O 1
ATOM 693 N N . ARG A 1 91 ? 15.042 -5.615 -7.579 1.00 86.12 91 ARG A N 1
ATOM 694 C CA . ARG A 1 91 ? 13.932 -4.885 -6.961 1.00 86.12 91 ARG A CA 1
ATOM 695 C C . ARG A 1 91 ? 13.870 -3.482 -7.537 1.00 86.12 91 ARG A C 1
ATOM 697 O O . ARG A 1 91 ? 14.898 -2.806 -7.580 1.00 86.12 91 ARG A O 1
ATOM 704 N N . HIS A 1 92 ? 12.677 -3.046 -7.935 1.00 86.88 92 HIS A N 1
ATOM 705 C CA . HIS A 1 92 ? 12.426 -1.684 -8.407 1.00 86.88 92 HIS A CA 1
ATOM 706 C C . HIS A 1 92 ? 11.551 -0.924 -7.422 1.00 86.88 92 HIS A C 1
ATOM 708 O O . HIS A 1 92 ? 10.580 -1.455 -6.876 1.00 86.88 92 HIS A O 1
ATOM 714 N N . PHE A 1 93 ? 11.901 0.334 -7.203 1.00 84.62 93 PHE A N 1
ATOM 715 C CA . PHE A 1 93 ? 11.252 1.208 -6.243 1.00 84.62 93 PHE A CA 1
ATOM 716 C C . PHE A 1 93 ? 11.181 2.643 -6.769 1.00 84.62 93 PHE A C 1
ATOM 718 O O . PHE A 1 93 ? 11.987 3.067 -7.597 1.00 84.62 93 PHE A O 1
ATOM 725 N N . CYS A 1 94 ? 10.227 3.423 -6.270 1.00 79.69 94 CYS A N 1
ATOM 726 C CA . CYS A 1 94 ? 10.128 4.839 -6.611 1.00 79.69 94 CYS A CA 1
ATOM 727 C C . CYS A 1 94 ? 11.345 5.603 -6.066 1.00 79.69 94 CYS A C 1
ATOM 729 O O . CYS A 1 94 ? 11.584 5.621 -4.857 1.00 79.69 94 CYS A O 1
ATOM 731 N N . GLY A 1 95 ? 12.088 6.299 -6.930 1.00 73.38 95 GLY A N 1
ATOM 732 C CA . GLY A 1 95 ? 13.268 7.064 -6.515 1.00 73.38 95 GLY A CA 1
ATOM 733 C C . GLY A 1 95 ? 12.970 8.264 -5.608 1.00 73.38 95 GLY A C 1
ATOM 734 O O . GLY A 1 95 ? 13.856 8.693 -4.874 1.00 73.38 95 GLY A O 1
ATOM 735 N N . GLY A 1 96 ? 11.743 8.796 -5.649 1.00 74.25 96 GLY A N 1
ATOM 736 C CA . GLY A 1 96 ? 11.326 9.949 -4.848 1.00 74.25 96 GLY A CA 1
ATOM 737 C C . GLY A 1 96 ? 10.829 9.592 -3.445 1.00 74.25 96 GLY A C 1
ATOM 738 O O . GLY A 1 96 ? 11.113 10.313 -2.488 1.00 74.25 96 GLY A O 1
ATOM 739 N N . CYS A 1 97 ? 10.084 8.491 -3.294 1.00 68.94 97 CYS A N 1
ATOM 740 C CA . CYS A 1 97 ? 9.506 8.101 -2.002 1.00 68.94 97 CYS A CA 1
ATOM 741 C C . CYS A 1 97 ? 10.065 6.793 -1.425 1.00 68.94 97 CYS A C 1
ATOM 743 O O . CYS A 1 97 ? 9.938 6.578 -0.222 1.00 68.94 97 CYS A O 1
ATOM 745 N N . GLY A 1 98 ? 10.702 5.937 -2.224 1.00 72.12 98 GLY A N 1
ATOM 746 C CA . GLY A 1 98 ? 11.206 4.632 -1.789 1.00 72.12 98 GLY A CA 1
ATOM 747 C C . GLY A 1 98 ? 10.154 3.519 -1.748 1.00 72.12 98 GLY A C 1
ATOM 748 O O . GLY A 1 98 ? 10.432 2.471 -1.177 1.00 72.12 98 GLY A O 1
ATOM 749 N N . ALA A 1 99 ? 8.951 3.731 -2.296 1.00 72.56 99 ALA A N 1
ATOM 750 C CA . ALA A 1 99 ? 7.927 2.687 -2.365 1.00 72.56 99 ALA A CA 1
ATOM 751 C C . ALA A 1 99 ? 8.418 1.515 -3.226 1.00 72.56 99 ALA A C 1
ATOM 753 O O . ALA A 1 99 ? 8.896 1.738 -4.337 1.00 72.56 99 ALA A O 1
ATOM 754 N N . THR A 1 100 ? 8.308 0.291 -2.706 1.00 78.19 100 THR A N 1
ATOM 755 C CA . THR A 1 100 ? 8.623 -0.932 -3.456 1.00 78.19 100 THR A CA 1
ATOM 756 C C . THR A 1 100 ? 7.524 -1.148 -4.489 1.00 78.19 100 THR A C 1
ATOM 758 O O . THR A 1 100 ? 6.366 -1.278 -4.110 1.00 78.19 100 THR A O 1
ATOM 761 N N . VAL A 1 101 ? 7.884 -1.168 -5.773 1.00 80.25 101 VAL A N 1
ATOM 762 C CA . VAL A 1 101 ? 6.912 -1.263 -6.875 1.00 80.25 101 VAL A CA 1
ATOM 763 C C . VAL A 1 101 ? 6.935 -2.652 -7.489 1.00 80.25 101 VAL A C 1
ATOM 765 O O . VAL A 1 101 ? 5.880 -3.235 -7.700 1.00 80.25 101 VAL A O 1
ATOM 768 N N . PHE A 1 102 ? 8.135 -3.184 -7.737 1.00 85.31 102 PHE A N 1
ATOM 769 C CA . PHE A 1 102 ? 8.314 -4.424 -8.479 1.00 85.31 102 PHE A CA 1
ATOM 770 C C . PHE A 1 102 ? 9.410 -5.299 -7.881 1.00 85.31 102 PHE A C 1
ATOM 772 O O . PHE A 1 102 ? 10.493 -4.826 -7.519 1.00 85.31 102 PHE A O 1
ATOM 779 N N . TRP A 1 103 ? 9.154 -6.600 -7.870 1.00 83.06 103 TRP A N 1
ATOM 780 C CA . TRP A 1 103 ? 10.155 -7.643 -7.695 1.00 83.06 103 TRP A CA 1
ATOM 781 C C . TRP A 1 103 ? 10.213 -8.473 -8.982 1.00 83.06 103 TRP A C 1
ATOM 783 O O . TRP A 1 103 ? 9.165 -8.770 -9.554 1.00 83.06 103 TRP A O 1
ATOM 793 N N . ARG A 1 104 ? 11.420 -8.800 -9.466 1.00 79.00 104 ARG A N 1
ATOM 794 C CA . ARG A 1 104 ? 11.597 -9.690 -10.621 1.00 79.00 104 ARG A CA 1
ATOM 795 C C . ARG A 1 104 ? 12.835 -10.573 -10.510 1.00 79.00 104 ARG A C 1
ATOM 797 O O . ARG A 1 104 ? 13.880 -10.136 -10.013 1.00 79.00 104 ARG A O 1
ATOM 804 N N . GLY A 1 105 ? 12.731 -11.771 -11.078 1.00 70.44 105 GLY A N 1
ATOM 805 C CA . GLY A 1 105 ? 13.887 -12.575 -11.455 1.00 70.44 105 GLY A CA 1
ATOM 806 C C . GLY A 1 105 ? 14.614 -11.963 -12.659 1.00 70.44 105 GLY A C 1
ATOM 807 O O . GLY A 1 105 ? 14.031 -11.242 -13.472 1.00 70.44 105 GLY A O 1
ATOM 808 N N . VAL A 1 106 ? 15.914 -12.216 -12.773 1.00 64.81 106 VAL A N 1
ATOM 809 C CA . VAL A 1 106 ? 16.701 -11.858 -13.966 1.00 64.81 106 VAL A CA 1
ATOM 810 C C . VAL A 1 106 ? 16.480 -12.883 -15.085 1.00 64.81 106 VAL A C 1
ATOM 812 O O . VAL A 1 106 ? 16.537 -12.509 -16.251 1.00 64.81 106 VAL A O 1
ATOM 815 N N . SER A 1 107 ? 16.186 -14.140 -14.735 1.00 54.53 107 SER A N 1
ATOM 816 C CA . SER A 1 107 ? 15.951 -15.251 -15.668 1.00 54.53 107 SER A CA 1
ATOM 817 C C . SER A 1 107 ? 14.588 -15.204 -16.367 1.00 54.53 107 SER A C 1
ATOM 819 O O . SER A 1 107 ? 14.499 -15.629 -17.514 1.00 54.53 107 SER A O 1
ATOM 821 N N . ASP A 1 108 ? 13.560 -14.637 -15.728 1.00 52.81 108 ASP A N 1
ATOM 822 C CA . ASP A 1 108 ? 12.257 -14.372 -16.347 1.00 52.81 108 ASP A CA 1
ATOM 823 C C . ASP A 1 108 ? 11.732 -12.972 -15.949 1.00 52.81 108 ASP A C 1
ATOM 825 O O . ASP A 1 108 ? 11.089 -12.806 -14.909 1.00 52.81 108 ASP A O 1
ATOM 829 N N . PRO A 1 109 ? 12.015 -11.925 -16.750 1.00 54.44 109 PRO A N 1
ATOM 830 C CA . PRO A 1 109 ? 11.534 -10.566 -16.504 1.00 54.44 109 PRO A CA 1
ATOM 831 C C . PRO A 1 109 ? 10.078 -10.363 -16.955 1.00 54.44 109 PRO A C 1
ATOM 833 O O . PRO A 1 109 ? 9.602 -9.223 -16.990 1.00 54.44 109 PRO A O 1
ATOM 836 N N . SER A 1 110 ? 9.385 -11.427 -17.379 1.00 45.59 110 SER A N 1
ATOM 837 C CA . SER A 1 110 ? 8.045 -11.326 -17.939 1.00 45.59 110 SER A CA 1
ATOM 838 C C . SER A 1 110 ? 6.958 -11.217 -16.883 1.00 45.59 110 SER A C 1
ATOM 840 O O . SER A 1 110 ? 5.875 -10.812 -17.266 1.00 45.59 110 SER A O 1
ATOM 842 N N . VAL A 1 111 ? 7.218 -11.487 -15.597 1.00 40.25 111 VAL A N 1
ATOM 843 C CA . VAL A 1 111 ? 6.229 -11.441 -14.504 1.00 40.25 111 VAL A CA 1
ATOM 844 C C . VAL A 1 111 ? 6.750 -10.592 -13.340 1.00 40.25 111 VAL A C 1
ATOM 846 O O . VAL A 1 111 ? 7.919 -10.696 -12.969 1.00 40.25 111 VAL A O 1
ATOM 849 N N . VAL A 1 112 ? 5.900 -9.725 -12.781 1.00 44.28 112 VAL A N 1
ATOM 850 C CA . VAL A 1 112 ? 6.302 -8.717 -11.793 1.00 44.28 112 VAL A CA 1
ATOM 851 C C . VAL A 1 112 ? 5.287 -8.592 -10.660 1.00 44.28 112 VAL A C 1
ATOM 853 O O . VAL A 1 112 ? 4.090 -8.547 -10.932 1.00 44.28 112 VAL A O 1
ATOM 856 N N . ASP A 1 113 ? 5.771 -8.474 -9.419 1.00 45.62 113 ASP A N 1
ATOM 857 C CA . ASP A 1 113 ? 4.930 -8.451 -8.218 1.00 45.62 113 ASP A CA 1
ATOM 858 C C . ASP A 1 113 ? 4.534 -7.046 -7.710 1.00 45.62 113 ASP A C 1
ATOM 860 O O . ASP A 1 113 ? 5.404 -6.193 -7.551 1.00 45.62 113 ASP A O 1
ATOM 864 N N . THR A 1 114 ? 3.247 -6.825 -7.373 1.00 51.81 114 THR A N 1
ATOM 865 C CA . THR A 1 114 ? 2.696 -5.568 -6.795 1.00 51.81 114 THR A CA 1
ATOM 866 C C . THR A 1 114 ? 1.709 -5.814 -5.629 1.00 51.81 114 THR A C 1
ATOM 868 O O . THR A 1 114 ? 1.189 -6.921 -5.475 1.00 51.81 114 THR A O 1
ATOM 871 N N . THR A 1 115 ? 1.454 -4.809 -4.778 1.00 52.62 115 THR A N 1
ATOM 872 C CA . THR A 1 115 ? 0.594 -4.914 -3.579 1.00 52.62 115 THR A CA 1
ATOM 873 C C . THR A 1 115 ? -0.897 -4.961 -3.919 1.00 52.62 115 THR A C 1
ATOM 875 O O . THR A 1 115 ? -1.399 -4.114 -4.649 1.00 52.62 115 THR A O 1
ATOM 878 N N . LEU A 1 116 ? -1.638 -5.912 -3.338 1.00 56.66 116 LEU A N 1
ATOM 879 C CA . LEU A 1 116 ? -3.059 -6.142 -3.628 1.00 56.66 116 LEU A CA 1
ATOM 880 C C . LEU A 1 116 ? -3.956 -6.084 -2.388 1.00 56.66 116 LEU A C 1
ATOM 882 O O . LEU A 1 116 ? -3.560 -6.491 -1.297 1.00 56.66 116 LEU A O 1
ATOM 886 N N . TYR A 1 117 ? -5.208 -5.666 -2.597 1.00 60.88 117 TYR A N 1
ATOM 887 C CA . TYR A 1 117 ? -6.312 -5.853 -1.656 1.00 60.88 117 TYR A CA 1
ATOM 888 C C . TYR A 1 117 ? -7.307 -6.879 -2.213 1.00 60.88 117 TYR A C 1
ATOM 890 O O . TYR A 1 117 ? -7.828 -6.740 -3.323 1.00 60.88 117 TYR A O 1
ATOM 898 N N . TYR A 1 118 ? -7.623 -7.907 -1.427 1.00 56.06 118 TYR A N 1
ATOM 899 C CA . TYR A 1 118 ? -8.631 -8.891 -1.813 1.00 56.06 118 TYR A CA 1
ATOM 900 C C . TYR A 1 118 ? -9.940 -8.614 -1.076 1.00 56.06 118 TYR A C 1
ATOM 902 O O . TYR A 1 118 ? -9.985 -8.655 0.146 1.00 56.06 118 TYR A O 1
ATOM 910 N N . SER A 1 119 ? -11.018 -8.348 -1.812 1.00 60.81 119 SER A N 1
ATOM 911 C CA . SER A 1 119 ? -12.374 -8.384 -1.258 1.00 60.81 119 SER A CA 1
ATOM 912 C C . SER A 1 119 ? -13.082 -9.625 -1.777 1.00 60.81 119 SER A C 1
ATOM 914 O O . SER A 1 119 ? -13.044 -9.882 -2.979 1.00 60.81 119 SER A O 1
ATOM 916 N N . ASP A 1 120 ? -13.828 -10.307 -0.904 1.00 58.59 120 ASP A N 1
ATOM 917 C CA . ASP A 1 120 ? -14.659 -11.480 -1.227 1.00 58.59 120 ASP A CA 1
ATOM 918 C C . ASP A 1 120 ? -15.642 -11.268 -2.392 1.00 58.59 120 ASP A C 1
ATOM 920 O O . ASP A 1 120 ? -16.169 -12.228 -2.948 1.00 58.59 120 ASP A O 1
ATOM 924 N N . ARG A 1 121 ? -15.930 -10.011 -2.761 1.00 65.06 121 ARG A N 1
ATOM 925 C CA . ARG A 1 121 ? -16.860 -9.679 -3.852 1.00 65.06 121 ARG A CA 1
ATOM 926 C C . ARG A 1 121 ? -16.179 -9.153 -5.108 1.00 65.06 121 ARG A C 1
ATOM 928 O O . ARG A 1 121 ? -16.595 -9.524 -6.196 1.00 65.06 121 ARG A O 1
ATOM 935 N N . ASN A 1 122 ? -15.190 -8.273 -4.970 1.00 72.81 122 ASN A N 1
ATOM 936 C CA . ASN A 1 122 ? -14.473 -7.675 -6.097 1.00 72.81 122 ASN A CA 1
ATOM 937 C C . ASN A 1 122 ? -13.020 -7.390 -5.693 1.00 72.81 122 ASN A C 1
ATOM 939 O O . ASN A 1 122 ? -12.806 -6.454 -4.921 1.00 72.81 122 ASN A O 1
ATOM 943 N N . PRO A 1 123 ? -12.030 -8.141 -6.201 1.00 79.62 123 PRO A N 1
ATOM 944 C CA . PRO A 1 123 ? -10.629 -7.860 -5.921 1.00 79.62 123 PRO A CA 1
ATOM 945 C C . PRO A 1 123 ? -10.258 -6.465 -6.445 1.00 79.62 123 PRO A C 1
ATOM 947 O O . PRO A 1 123 ? -10.612 -6.108 -7.574 1.00 79.62 123 PRO A O 1
ATOM 950 N N . LEU A 1 124 ? -9.574 -5.667 -5.617 1.00 81.62 124 LEU A N 1
ATOM 951 C CA . LEU A 1 124 ? -9.103 -4.339 -6.013 1.00 81.62 124 LEU A CA 1
ATOM 952 C C . LEU A 1 124 ? -7.580 -4.270 -5.908 1.00 81.62 124 LEU A C 1
ATOM 954 O O . LEU A 1 124 ? -6.993 -4.608 -4.884 1.00 81.62 124 LEU A O 1
ATOM 958 N N . LEU A 1 125 ? -6.937 -3.761 -6.949 1.00 79.50 125 LEU A N 1
ATOM 959 C CA . LEU A 1 125 ? -5.557 -3.306 -6.852 1.00 79.50 125 LEU A CA 1
ATOM 960 C C . LEU A 1 125 ? -5.580 -1.956 -6.139 1.00 79.50 125 LEU A C 1
ATOM 962 O O . LEU A 1 125 ? -6.270 -1.045 -6.595 1.00 79.50 125 LEU A O 1
ATOM 966 N N . ILE A 1 126 ? -4.877 -1.846 -5.014 1.00 81.69 126 ILE A N 1
ATOM 967 C CA . ILE A 1 126 ? -4.756 -0.590 -4.277 1.00 81.69 126 ILE A CA 1
ATOM 968 C C . ILE A 1 126 ? -3.324 -0.110 -4.409 1.00 81.69 126 ILE A C 1
ATOM 970 O O . ILE A 1 126 ? -2.400 -0.819 -4.020 1.00 81.69 126 ILE A O 1
ATOM 974 N N . ASP A 1 127 ? -3.177 1.100 -4.926 1.00 77.81 127 ASP A N 1
ATOM 975 C CA . ASP A 1 127 ? -1.890 1.753 -5.110 1.00 77.81 127 ASP A CA 1
ATOM 976 C C . ASP A 1 127 ? -1.833 3.046 -4.296 1.00 77.81 127 ASP A C 1
ATOM 978 O O . ASP A 1 127 ? -2.856 3.704 -4.087 1.00 77.81 127 ASP A O 1
ATOM 982 N N . ASN A 1 128 ? -0.649 3.411 -3.815 1.00 80.00 128 ASN A N 1
ATOM 983 C CA . ASN A 1 128 ? -0.420 4.664 -3.107 1.00 80.00 128 ASN A CA 1
ATOM 984 C C . ASN A 1 128 ? 0.174 5.717 -4.053 1.00 80.00 128 ASN A C 1
ATOM 986 O O . ASN A 1 128 ? 1.147 5.459 -4.752 1.00 80.00 128 ASN A O 1
ATOM 990 N N . ASP A 1 129 ? -0.331 6.947 -3.996 1.00 75.94 129 ASP A N 1
ATOM 991 C CA . ASP A 1 129 ? 0.216 8.076 -4.750 1.00 75.94 129 ASP A CA 1
ATOM 992 C C . ASP A 1 129 ? 1.025 8.999 -3.820 1.00 75.94 129 ASP A C 1
ATOM 994 O O . ASP A 1 129 ? 0.509 9.651 -2.904 1.00 75.94 129 ASP A O 1
ATOM 998 N N . GLY A 1 130 ? 2.336 9.040 -4.064 1.00 70.38 130 GLY A N 1
ATOM 999 C CA . GLY A 1 130 ? 3.294 9.884 -3.351 1.00 70.38 130 GLY A CA 1
ATOM 1000 C C . GLY A 1 130 ? 3.379 11.324 -3.871 1.00 70.38 130 GLY A C 1
ATOM 1001 O O . GLY A 1 130 ? 4.266 12.064 -3.434 1.00 70.38 130 GLY A O 1
ATOM 1002 N N . GLY A 1 131 ? 2.514 11.713 -4.806 1.00 68.62 131 GLY A N 1
ATOM 1003 C CA . GLY A 1 131 ? 2.467 13.035 -5.405 1.00 68.62 131 GLY A CA 1
ATOM 1004 C C . GLY A 1 131 ? 2.219 14.139 -4.368 1.00 68.62 131 GLY A C 1
ATOM 1005 O O . GLY A 1 131 ? 1.437 13.949 -3.434 1.00 68.62 131 GLY A O 1
ATOM 1006 N N . PRO A 1 132 ? 2.874 15.305 -4.499 1.00 63.66 132 PRO A N 1
ATOM 1007 C CA . PRO A 1 132 ? 2.710 16.407 -3.552 1.00 63.66 132 PRO A CA 1
ATOM 1008 C C . PRO A 1 132 ? 1.298 17.012 -3.590 1.00 63.66 132 PRO A C 1
ATOM 1010 O O . PRO A 1 132 ? 0.741 17.281 -2.528 1.00 63.66 132 PRO A O 1
ATOM 1013 N N . ASP A 1 133 ? 0.708 17.143 -4.784 1.00 63.88 133 ASP A N 1
ATOM 1014 C CA . ASP A 1 133 ? -0.552 17.877 -4.990 1.00 63.88 133 ASP A CA 1
ATOM 1015 C C . ASP A 1 133 ? -1.771 16.962 -5.188 1.00 63.88 133 ASP A C 1
ATOM 1017 O O . ASP A 1 133 ? -2.882 17.312 -4.802 1.00 63.88 133 ASP A O 1
ATOM 1021 N N . ASN A 1 134 ? -1.560 15.772 -5.761 1.00 71.38 134 ASN A N 1
ATOM 1022 C CA . ASN A 1 134 ? -2.619 14.804 -6.080 1.00 71.38 134 ASN A CA 1
ATOM 1023 C C . ASN A 1 134 ? -2.445 13.456 -5.361 1.00 71.38 134 ASN A C 1
ATOM 1025 O O . ASN A 1 134 ? -3.162 12.509 -5.662 1.00 71.38 134 ASN A O 1
ATOM 1029 N N . GLY A 1 135 ? -1.505 13.370 -4.413 1.00 78.00 135 GLY A N 1
ATOM 1030 C CA . GLY A 1 135 ? -1.179 12.124 -3.728 1.00 78.00 135 GLY A CA 1
ATOM 1031 C C . GLY A 1 135 ? -2.307 11.576 -2.857 1.00 78.00 135 GLY A C 1
ATOM 1032 O O . GLY A 1 135 ? -3.252 12.282 -2.500 1.00 78.00 135 GLY A O 1
ATOM 1033 N N . GLY A 1 136 ? -2.175 10.311 -2.469 1.00 85.75 136 GLY A N 1
ATOM 1034 C CA . GLY A 1 136 ? -3.138 9.589 -1.655 1.00 85.75 136 GLY A CA 1
ATOM 1035 C C . GLY A 1 136 ? -3.164 8.114 -2.027 1.00 85.75 136 GLY A C 1
ATOM 1036 O O . GLY A 1 136 ? -2.151 7.433 -1.907 1.00 85.75 136 GLY A O 1
ATOM 1037 N N . PHE A 1 137 ? -4.311 7.594 -2.450 1.00 87.00 137 PHE A N 1
ATOM 1038 C CA . PHE A 1 137 ? -4.381 6.232 -2.974 1.00 87.00 137 PHE A CA 1
ATOM 1039 C C . PHE A 1 137 ? -5.436 6.079 -4.064 1.00 87.00 137 PHE A C 1
ATOM 1041 O O . PHE A 1 137 ? -6.450 6.787 -4.090 1.00 87.00 137 PHE A O 1
ATOM 1048 N N . HIS A 1 138 ? -5.208 5.083 -4.909 1.00 86.44 138 HIS A N 1
ATOM 1049 C CA . HIS A 1 138 ? -6.062 4.693 -6.015 1.00 86.44 138 HIS A CA 1
ATOM 1050 C C . HIS A 1 138 ? -6.497 3.244 -5.831 1.00 86.44 138 HIS A C 1
ATOM 1052 O O . HIS A 1 138 ? -5.770 2.423 -5.275 1.00 86.44 138 HIS A O 1
ATOM 1058 N N . ALA A 1 139 ? -7.707 2.937 -6.274 1.00 86.62 139 ALA A N 1
ATOM 1059 C CA . ALA A 1 139 ? -8.278 1.607 -6.246 1.00 86.62 139 ALA A CA 1
ATOM 1060 C C . ALA A 1 139 ? -8.766 1.245 -7.644 1.00 86.62 139 ALA A C 1
ATOM 1062 O O . ALA A 1 139 ? -9.596 1.957 -8.210 1.00 86.62 139 ALA A O 1
ATOM 1063 N N . TYR A 1 140 ? -8.308 0.113 -8.166 1.00 84.75 140 TYR A N 1
ATOM 1064 C CA . TYR A 1 140 ? -8.620 -0.365 -9.509 1.00 84.75 140 TYR A CA 1
ATOM 1065 C C . TYR A 1 140 ? -9.324 -1.714 -9.446 1.00 84.75 140 TYR A C 1
ATOM 1067 O O . TYR A 1 140 ? -8.955 -2.583 -8.661 1.00 84.75 140 TYR A O 1
ATOM 1075 N N . ASN A 1 141 ? -10.347 -1.904 -10.274 1.00 84.88 141 ASN A N 1
ATOM 1076 C CA . ASN A 1 141 ? -11.065 -3.170 -10.356 1.00 84.88 141 ASN A CA 1
ATOM 1077 C C . ASN A 1 141 ? -10.236 -4.206 -11.119 1.00 84.88 141 ASN A C 1
ATOM 1079 O O . ASN A 1 141 ? -10.110 -4.105 -12.339 1.00 84.88 141 ASN A O 1
ATOM 1083 N N . LEU A 1 142 ? -9.748 -5.238 -10.429 1.00 78.69 142 LEU A N 1
ATOM 1084 C CA . LEU A 1 142 ? -8.959 -6.298 -11.061 1.00 78.69 142 LEU A CA 1
ATOM 1085 C C . LEU A 1 142 ? -9.756 -7.141 -12.066 1.00 78.69 142 LEU A C 1
ATOM 1087 O O . LEU A 1 142 ? -9.163 -7.715 -12.968 1.00 78.69 142 LEU A O 1
ATOM 1091 N N . ASN A 1 143 ? -11.087 -7.174 -11.961 1.00 82.25 143 ASN A N 1
ATOM 1092 C CA . ASN A 1 143 ? -11.945 -7.887 -12.914 1.00 82.25 143 ASN A CA 1
ATOM 1093 C C . ASN A 1 143 ? -12.282 -7.052 -14.168 1.00 82.25 143 ASN A C 1
ATOM 1095 O O . ASN A 1 143 ? -13.109 -7.460 -14.982 1.00 82.25 143 ASN A O 1
ATOM 1099 N N . SER A 1 144 ? -11.747 -5.835 -14.301 1.00 79.81 144 SER A N 1
ATOM 1100 C CA . SER A 1 144 ? -12.004 -4.997 -15.476 1.00 79.81 144 SER A CA 1
ATOM 1101 C C . SER A 1 144 ? -11.068 -5.340 -16.638 1.00 79.81 144 SER A C 1
ATOM 1103 O O . SER A 1 144 ? -9.999 -5.913 -16.449 1.00 79.81 144 SER A O 1
ATOM 1105 N N . LYS A 1 145 ? -11.480 -4.993 -17.863 1.00 79.00 145 LYS A N 1
ATOM 1106 C CA . LYS A 1 145 ? -10.606 -5.105 -19.039 1.00 79.00 145 LYS A CA 1
ATOM 1107 C C . LYS A 1 145 ? -9.422 -4.152 -18.892 1.00 79.00 145 LYS A C 1
ATOM 1109 O O . LYS A 1 145 ? -9.585 -3.103 -18.285 1.00 79.00 145 LYS A O 1
ATOM 1114 N N . SER A 1 146 ? -8.282 -4.498 -19.485 1.00 69.69 146 SER A N 1
ATOM 1115 C CA . SER A 1 146 ? -7.127 -3.599 -19.566 1.00 69.69 146 SER A CA 1
ATOM 1116 C C . SER A 1 146 ? -7.435 -2.369 -20.446 1.00 69.69 146 SER A C 1
ATOM 1118 O O . SER A 1 146 ? -8.060 -2.552 -21.500 1.00 69.69 146 SER A O 1
ATOM 1120 N N . PRO A 1 147 ? -7.009 -1.150 -20.056 1.00 76.88 147 PRO A N 1
ATOM 1121 C CA . PRO A 1 147 ? -6.357 -0.811 -18.783 1.00 76.88 147 PRO A CA 1
ATOM 1122 C C . PRO A 1 147 ? -7.327 -0.910 -17.596 1.00 76.88 147 PRO A C 1
ATOM 1124 O O . PRO A 1 147 ? -8.513 -0.609 -17.737 1.00 76.88 147 PRO A O 1
ATOM 1127 N N . LEU A 1 148 ? -6.825 -1.336 -16.425 1.00 79.38 148 LEU A N 1
ATOM 1128 C CA . LEU A 1 148 ? -7.667 -1.569 -15.247 1.00 79.38 148 LEU A CA 1
ATOM 1129 C C . LEU A 1 148 ? -8.486 -0.318 -14.901 1.00 79.38 148 LEU A C 1
ATOM 1131 O O . LEU A 1 148 ? -7.955 0.767 -14.676 1.00 79.38 148 LEU A O 1
ATOM 1135 N N . LYS A 1 149 ? -9.802 -0.486 -14.801 1.00 85.06 149 LYS A N 1
ATOM 1136 C CA . LYS A 1 149 ? -10.736 0.577 -14.449 1.00 85.06 149 LYS A CA 1
ATOM 1137 C C . LYS A 1 149 ? -10.523 1.018 -13.006 1.00 85.06 149 LYS A C 1
ATOM 1139 O O . LYS A 1 149 ? -10.811 0.261 -12.074 1.00 85.06 149 LYS A O 1
ATOM 1144 N N . GLU A 1 150 ? -10.139 2.275 -12.828 1.00 86.00 150 GLU A N 1
ATOM 1145 C CA . GLU A 1 150 ? -10.176 2.934 -11.527 1.00 86.00 150 GLU A CA 1
ATOM 1146 C C . GLU A 1 150 ? -11.621 2.984 -10.999 1.00 86.00 150 GLU A C 1
ATOM 1148 O O . GLU A 1 150 ? -12.554 3.417 -11.682 1.00 86.00 150 GLU A O 1
ATOM 1153 N N . VAL A 1 151 ? -11.822 2.496 -9.776 1.00 88.56 151 VAL A N 1
ATOM 1154 C CA . VAL A 1 151 ? -13.111 2.541 -9.074 1.00 88.56 151 VAL A CA 1
ATOM 1155 C C . VAL A 1 151 ? -13.160 3.641 -8.031 1.00 88.56 151 VAL A C 1
ATOM 1157 O O . VAL A 1 151 ? -14.252 4.075 -7.659 1.00 88.56 151 VAL A O 1
ATOM 1160 N N . THR A 1 152 ? -12.012 4.072 -7.512 1.00 88.38 152 THR A N 1
ATOM 1161 C CA . THR A 1 152 ? -11.923 5.165 -6.544 1.00 88.38 152 THR A CA 1
ATOM 1162 C C . THR A 1 152 ? -10.516 5.746 -6.508 1.00 88.38 152 THR A C 1
ATOM 1164 O O . THR A 1 152 ? -9.552 4.999 -6.415 1.00 88.38 152 THR A O 1
ATOM 1167 N N . ALA A 1 153 ? -10.432 7.072 -6.441 1.00 88.88 153 ALA A N 1
ATOM 1168 C CA . ALA A 1 153 ? -9.250 7.802 -6.006 1.00 88.88 153 ALA A CA 1
ATOM 1169 C C . ALA A 1 153 ? -9.573 8.603 -4.735 1.00 88.88 153 ALA A C 1
ATOM 1171 O O . ALA A 1 153 ? -10.662 9.179 -4.587 1.00 88.88 153 ALA A O 1
ATOM 1172 N N . ARG A 1 154 ? -8.635 8.637 -3.789 1.00 89.38 154 ARG A N 1
ATOM 1173 C CA . ARG A 1 154 ? -8.675 9.520 -2.621 1.00 89.38 154 ARG A CA 1
ATOM 1174 C C . ARG A 1 154 ? -7.379 10.298 -2.585 1.00 89.38 154 ARG A C 1
ATOM 1176 O O . ARG A 1 154 ? -6.336 9.700 -2.364 1.00 89.38 154 ARG A O 1
ATOM 1183 N N . THR A 1 155 ? -7.481 11.617 -2.714 1.00 86.25 155 THR A N 1
ATOM 1184 C CA . THR A 1 155 ? -6.325 12.512 -2.823 1.00 86.25 155 THR A CA 1
ATOM 1185 C C . THR A 1 155 ? -6.188 13.478 -1.631 1.00 86.25 155 THR A C 1
ATOM 1187 O O . THR A 1 155 ? -6.167 14.694 -1.818 1.00 86.25 155 THR A O 1
ATOM 1190 N N . PRO A 1 156 ? -6.175 13.003 -0.368 1.00 75.38 156 PRO A N 1
ATOM 1191 C CA . PRO A 1 156 ? -6.048 13.880 0.799 1.00 75.38 156 PRO A CA 1
ATOM 1192 C C . PRO A 1 156 ? -4.620 14.431 0.991 1.00 75.38 156 PRO A C 1
ATOM 1194 O O . PRO A 1 156 ? -4.372 15.115 1.982 1.00 75.38 156 PRO A O 1
ATOM 1197 N N . GLY A 1 157 ? -3.687 14.109 0.090 1.00 79.19 157 GLY A N 1
ATOM 1198 C CA . GLY A 1 157 ? -2.290 14.521 0.133 1.00 79.19 157 GLY A CA 1
ATOM 1199 C C . GLY A 1 157 ? -1.337 13.334 0.024 1.00 79.19 157 GLY A C 1
ATOM 1200 O O . GLY A 1 157 ? -1.749 12.176 0.051 1.00 79.19 157 GLY A O 1
ATOM 1201 N N . ARG A 1 158 ? -0.039 13.632 -0.080 1.00 79.56 158 ARG A N 1
ATOM 1202 C CA . ARG A 1 158 ? 1.030 12.640 -0.251 1.00 79.56 158 ARG A CA 1
ATOM 1203 C C . ARG A 1 158 ? 0.899 11.451 0.708 1.00 79.56 158 ARG A C 1
ATOM 1205 O O . ARG A 1 158 ? 1.053 11.606 1.926 1.00 79.56 158 ARG A O 1
ATOM 1212 N N . SER A 1 159 ? 0.724 10.261 0.135 1.00 77.94 159 SER A N 1
ATOM 1213 C CA . SER A 1 159 ? 0.781 9.001 0.866 1.00 77.94 159 SER A CA 1
ATOM 1214 C C . SER A 1 159 ? 1.831 8.073 0.289 1.00 77.94 159 SER A C 1
ATOM 1216 O O . SER A 1 159 ? 1.899 7.821 -0.910 1.00 77.94 159 SER A O 1
ATOM 1218 N N . LYS A 1 160 ? 2.658 7.541 1.182 1.00 73.31 160 LYS A N 1
ATOM 1219 C CA . LYS A 1 160 ? 3.678 6.550 0.838 1.00 73.31 160 LYS A CA 1
ATOM 1220 C C . LYS A 1 160 ? 3.267 5.134 1.233 1.00 73.31 160 LYS A C 1
ATOM 1222 O O . LYS A 1 160 ? 3.824 4.178 0.712 1.00 73.31 160 LYS A O 1
ATOM 1227 N N . LEU A 1 161 ? 2.372 4.998 2.208 1.00 83.06 161 LEU A N 1
ATOM 1228 C CA . LEU A 1 161 ? 2.164 3.737 2.907 1.00 83.06 161 LEU A CA 1
ATOM 1229 C C . LEU A 1 161 ? 0.688 3.402 2.972 1.00 83.06 161 LEU A C 1
ATOM 1231 O O . LEU A 1 161 ? -0.142 4.240 3.343 1.00 83.06 161 LEU A O 1
ATOM 1235 N N . ILE A 1 162 ? 0.387 2.150 2.663 1.00 85.50 162 ILE A N 1
ATOM 1236 C CA . ILE A 1 162 ? -0.961 1.620 2.670 1.00 85.50 162 ILE A CA 1
ATOM 1237 C C . ILE A 1 162 ? -0.947 0.182 3.173 1.00 85.50 162 ILE A C 1
ATOM 1239 O O . ILE A 1 162 ? -0.023 -0.580 2.906 1.00 85.50 162 ILE A O 1
ATOM 1243 N N . THR A 1 163 ? -1.959 -0.183 3.945 1.00 86.19 163 THR A N 1
ATOM 1244 C CA . THR A 1 163 ? -2.188 -1.556 4.390 1.00 86.19 163 THR A CA 1
ATOM 1245 C C . THR A 1 163 ? -3.682 -1.782 4.562 1.00 86.19 163 THR A C 1
ATOM 1247 O O . THR A 1 163 ? -4.458 -0.827 4.580 1.00 86.19 163 THR A O 1
ATOM 1250 N N . THR A 1 164 ? -4.104 -3.033 4.699 1.00 86.81 164 THR A N 1
ATOM 1251 C CA . THR A 1 164 ? -5.512 -3.361 4.935 1.00 86.81 164 THR A CA 1
ATOM 1252 C C . THR A 1 164 ? -5.623 -4.253 6.153 1.00 86.81 164 THR A C 1
ATOM 1254 O O . THR A 1 164 ? -4.975 -5.290 6.223 1.00 86.81 164 THR A O 1
ATOM 1257 N N . VAL A 1 165 ? -6.488 -3.871 7.088 1.00 87.69 165 VAL A N 1
ATOM 1258 C CA . VAL A 1 165 ? -6.913 -4.747 8.173 1.00 87.69 165 VAL A CA 1
ATOM 1259 C C . VAL A 1 165 ? -8.200 -5.449 7.756 1.00 87.69 165 VAL A C 1
ATOM 1261 O O . VAL A 1 165 ? -9.214 -4.798 7.488 1.00 87.69 165 VAL A O 1
ATOM 1264 N N . TYR A 1 166 ? -8.135 -6.774 7.671 1.00 86.31 166 TYR A N 1
ATOM 1265 C CA . TYR A 1 166 ? -9.226 -7.614 7.190 1.00 86.31 166 TYR A CA 1
ATOM 1266 C C . TYR A 1 166 ? -10.132 -8.098 8.321 1.00 86.31 166 TYR A C 1
ATOM 1268 O O . TYR A 1 166 ? -9.692 -8.291 9.461 1.00 86.31 166 TYR A O 1
ATOM 1276 N N . ASP A 1 167 ? -11.394 -8.332 7.962 1.00 83.56 167 ASP A N 1
ATOM 1277 C CA . ASP A 1 167 ? -12.410 -8.968 8.805 1.00 83.56 167 ASP A CA 1
ATOM 1278 C C . ASP A 1 167 ? -12.505 -8.378 10.223 1.00 83.56 167 ASP A C 1
ATOM 1280 O O . ASP A 1 167 ? -12.395 -9.062 11.244 1.00 83.56 167 ASP A O 1
ATOM 1284 N N . ILE A 1 168 ? -12.700 -7.061 10.295 1.00 85.44 168 ILE A N 1
ATOM 1285 C CA . ILE A 1 168 ? -13.079 -6.394 11.540 1.00 85.44 168 ILE A CA 1
ATOM 1286 C C . ILE A 1 168 ? -14.600 -6.303 11.569 1.00 85.44 168 ILE A C 1
ATOM 1288 O O . ILE A 1 168 ? -15.206 -5.381 11.012 1.00 85.44 168 ILE A O 1
ATOM 1292 N N . ASN A 1 169 ? -15.232 -7.298 12.191 1.00 82.12 169 ASN A N 1
ATOM 1293 C CA . ASN A 1 169 ? -16.686 -7.447 12.214 1.00 82.12 169 ASN A CA 1
ATOM 1294 C C . ASN A 1 169 ? -17.288 -7.425 10.802 1.00 82.12 169 ASN A C 1
ATOM 1296 O O . ASN A 1 169 ? -18.221 -6.661 10.520 1.00 82.12 169 ASN A O 1
ATOM 1300 N N . LYS A 1 170 ? -16.744 -8.281 9.920 1.00 83.50 170 LYS A N 1
ATOM 1301 C CA . LYS A 1 170 ? -17.159 -8.443 8.515 1.00 83.50 170 LYS A CA 1
ATOM 1302 C C . LYS A 1 170 ? -16.931 -7.200 7.649 1.00 83.50 170 LYS A C 1
ATOM 1304 O O . LYS A 1 170 ? -17.648 -6.972 6.670 1.00 83.50 170 LYS A O 1
ATOM 1309 N N . LYS A 1 171 ? -15.989 -6.343 8.044 1.00 86.25 171 LYS A N 1
ATOM 1310 C CA . LYS A 1 171 ? -15.601 -5.139 7.306 1.00 86.25 171 LYS A CA 1
ATOM 1311 C C . LYS A 1 171 ? -14.093 -5.145 7.127 1.00 86.25 171 LYS A C 1
ATOM 1313 O O . LYS A 1 171 ? -13.367 -5.360 8.092 1.00 86.25 171 LYS A O 1
ATOM 1318 N N . ASP A 1 172 ? -13.653 -4.782 5.934 1.00 89.75 172 ASP A N 1
ATOM 1319 C CA . ASP A 1 172 ? -12.245 -4.505 5.685 1.00 89.75 172 ASP A CA 1
ATOM 1320 C C . ASP A 1 172 ? -11.988 -3.009 5.788 1.00 89.75 172 ASP A C 1
ATOM 1322 O O . ASP A 1 172 ? -12.793 -2.171 5.343 1.00 89.75 172 ASP A O 1
ATOM 1326 N N . ILE A 1 173 ? -10.853 -2.674 6.389 1.00 91.81 173 ILE A N 1
ATOM 1327 C CA . ILE A 1 173 ? -10.463 -1.299 6.647 1.00 91.81 173 ILE A CA 1
ATOM 1328 C C . ILE A 1 173 ? -9.090 -1.057 6.037 1.00 91.81 173 ILE A C 1
ATOM 1330 O O . ILE A 1 173 ? -8.087 -1.624 6.459 1.00 91.81 173 ILE A O 1
ATOM 1334 N N . LEU A 1 174 ? -9.058 -0.173 5.049 1.00 91.88 174 LEU A N 1
ATOM 1335 C CA . LEU A 1 174 ? -7.835 0.298 4.424 1.00 91.88 174 LEU A CA 1
ATOM 1336 C C . LEU A 1 174 ? -7.233 1.410 5.279 1.00 91.88 174 LEU A C 1
ATOM 1338 O O . LEU A 1 174 ? -7.923 2.378 5.610 1.00 91.88 174 LEU A O 1
ATOM 1342 N N . ILE A 1 175 ? -5.960 1.276 5.624 1.00 92.56 175 ILE A N 1
ATOM 1343 C CA . ILE A 1 175 ? -5.223 2.204 6.473 1.00 92.56 175 ILE A CA 1
ATOM 1344 C C . ILE A 1 175 ? -4.087 2.817 5.677 1.00 92.56 175 ILE A C 1
ATOM 1346 O O . ILE A 1 175 ? -3.374 2.135 4.948 1.00 92.56 175 ILE A O 1
ATOM 1350 N N . THR A 1 176 ? -3.902 4.118 5.840 1.00 91.69 176 THR A N 1
ATOM 1351 C CA . THR A 1 176 ? -2.824 4.858 5.195 1.00 91.69 176 THR A CA 1
ATOM 1352 C C . THR A 1 176 ? -2.429 6.052 6.056 1.00 91.69 176 THR A C 1
ATOM 1354 O O . THR A 1 176 ? -3.227 6.511 6.873 1.00 91.69 176 THR A O 1
ATOM 1357 N N . ILE A 1 177 ? -1.205 6.552 5.907 1.00 90.56 177 ILE A N 1
ATOM 1358 C CA . ILE A 1 177 ? -0.729 7.743 6.617 1.00 90.56 177 ILE A CA 1
ATOM 1359 C C . ILE A 1 177 ? -0.460 8.874 5.637 1.00 90.56 177 ILE A C 1
ATOM 1361 O O . ILE A 1 177 ? 0.271 8.713 4.660 1.00 90.56 177 ILE A O 1
ATOM 1365 N N . MET A 1 178 ? -1.047 10.030 5.928 1.00 88.44 178 MET A N 1
ATOM 1366 C CA . MET A 1 178 ? -0.867 11.229 5.128 1.00 88.44 178 MET A CA 1
ATOM 1367 C C . MET A 1 178 ? 0.305 12.021 5.673 1.00 88.44 178 MET A C 1
ATOM 1369 O O . MET A 1 178 ? 0.305 12.476 6.815 1.00 88.44 178 MET A O 1
ATOM 1373 N N . GLN A 1 179 ? 1.343 12.138 4.851 1.00 82.56 179 GLN A N 1
ATOM 1374 C CA . GLN A 1 179 ? 2.587 12.790 5.244 1.00 82.56 179 GLN A CA 1
ATOM 1375 C C . GLN A 1 179 ? 2.422 14.300 5.504 1.00 82.56 179 GLN A C 1
ATOM 1377 O O . GLN A 1 179 ? 3.013 14.765 6.479 1.00 82.56 179 GLN A O 1
ATOM 1382 N N . PRO A 1 180 ? 1.614 15.067 4.733 1.00 85.31 180 PRO A N 1
ATOM 1383 C CA . PRO A 1 180 ? 1.500 16.515 4.936 1.00 85.31 180 PRO A CA 1
ATOM 1384 C C . PRO A 1 180 ? 0.990 16.924 6.323 1.00 85.31 180 PRO A C 1
ATOM 1386 O O . PRO A 1 180 ? 1.430 17.934 6.863 1.00 85.31 180 PRO A O 1
ATOM 1389 N N . ASP A 1 181 ? 0.084 16.143 6.915 1.00 90.94 181 ASP A N 1
ATOM 1390 C CA . ASP A 1 181 ? -0.523 16.444 8.219 1.00 90.94 181 ASP A CA 1
ATOM 1391 C C . ASP A 1 181 ? -0.190 15.421 9.316 1.00 90.94 181 ASP A C 1
ATOM 1393 O O . ASP A 1 181 ? -0.561 15.617 10.479 1.00 90.94 181 ASP A O 1
ATOM 1397 N N . SER A 1 182 ? 0.570 14.377 8.972 1.00 92.12 182 SER A N 1
ATOM 1398 C CA . SER A 1 182 ? 0.970 13.292 9.872 1.00 92.12 182 SER A CA 1
ATOM 1399 C C . SER A 1 182 ? -0.223 12.563 10.497 1.00 92.12 182 SER A C 1
ATOM 1401 O O . SER A 1 182 ? -0.204 12.233 11.683 1.00 92.12 182 SER A O 1
ATOM 1403 N N . VAL A 1 183 ? -1.284 12.333 9.718 1.00 93.94 183 VAL A N 1
ATOM 1404 C CA . VAL A 1 183 ? -2.502 11.656 10.185 1.00 93.94 183 VAL A CA 1
ATOM 1405 C C . VAL A 1 183 ? -2.628 10.268 9.563 1.00 93.94 183 VAL A C 1
ATOM 1407 O O . VAL A 1 183 ? -2.683 10.118 8.340 1.00 93.94 183 VAL A O 1
ATOM 1410 N N . VAL A 1 184 ? -2.734 9.241 10.410 1.00 95.06 184 VAL A N 1
ATOM 1411 C CA . VAL A 1 184 ? -3.214 7.911 10.014 1.00 95.06 184 VAL A CA 1
ATOM 1412 C C . VAL A 1 184 ? -4.714 7.996 9.784 1.00 95.06 184 VAL A C 1
ATOM 1414 O O . VAL A 1 184 ? -5.458 8.446 10.655 1.00 95.06 184 VAL A O 1
ATOM 1417 N N . ARG A 1 185 ? -5.157 7.552 8.610 1.00 94.94 185 ARG A N 1
ATOM 1418 C CA . ARG A 1 185 ? -6.552 7.568 8.175 1.00 94.94 185 ARG A CA 1
ATOM 1419 C C . ARG A 1 185 ? -7.022 6.162 7.854 1.00 94.94 185 ARG A C 1
ATOM 1421 O O . ARG A 1 185 ? -6.288 5.370 7.265 1.00 94.94 185 ARG A O 1
ATOM 1428 N N . ALA A 1 186 ? -8.273 5.892 8.205 1.00 95.06 186 ALA A N 1
ATOM 1429 C CA . ALA A 1 186 ? -8.934 4.619 7.966 1.00 95.06 186 ALA A CA 1
ATOM 1430 C C . ALA A 1 186 ? -10.110 4.784 6.997 1.00 95.06 186 ALA A C 1
ATOM 1432 O O . ALA A 1 186 ? -10.901 5.722 7.119 1.00 95.06 186 ALA A O 1
ATOM 1433 N N . TYR A 1 187 ? -10.267 3.850 6.061 1.00 93.62 187 TYR A N 1
ATOM 1434 C CA . TYR A 1 187 ? -11.316 3.867 5.046 1.00 93.62 187 TYR A CA 1
ATOM 1435 C C . TYR A 1 187 ? -12.047 2.527 5.012 1.00 93.62 187 TYR A C 1
ATOM 1437 O O . TYR A 1 187 ? -11.436 1.474 4.860 1.00 93.62 187 TYR A O 1
ATOM 1445 N N . LYS A 1 188 ? -13.380 2.563 5.109 1.00 92.44 188 LYS A N 1
ATOM 1446 C CA . LYS A 1 188 ? -14.224 1.372 4.939 1.00 92.44 188 LYS A CA 1
ATOM 1447 C C . LYS A 1 188 ? -14.210 0.941 3.480 1.00 92.44 188 LYS A C 1
ATOM 1449 O O . LYS A 1 188 ? -14.675 1.699 2.620 1.00 92.44 188 LYS A O 1
ATOM 1454 N N . MET A 1 189 ? -13.749 -0.276 3.225 1.00 88.75 189 MET A N 1
ATOM 1455 C CA . MET A 1 189 ? -13.732 -0.872 1.893 1.00 88.75 189 MET A CA 1
ATOM 1456 C C . MET A 1 189 ? -15.047 -1.606 1.580 1.00 88.75 189 MET A C 1
ATOM 1458 O O . MET A 1 189 ? -15.795 -1.966 2.495 1.00 88.75 189 MET A O 1
ATOM 1462 N N . PRO A 1 190 ? -15.415 -1.754 0.291 1.00 85.19 190 PRO A N 1
ATOM 1463 C CA . PRO A 1 190 ? -14.718 -1.263 -0.908 1.00 85.19 190 PRO A CA 1
ATOM 1464 C C . PRO A 1 190 ? -15.061 0.190 -1.286 1.00 85.19 190 PRO A C 1
ATOM 1466 O O . PRO A 1 190 ? -14.503 0.726 -2.229 1.00 85.19 190 PRO A O 1
ATOM 1469 N N . LYS A 1 191 ? -15.985 0.851 -0.573 1.00 87.56 191 LYS A N 1
ATOM 1470 C CA . LYS A 1 191 ? -16.460 2.213 -0.914 1.00 87.56 191 LYS A CA 1
ATOM 1471 C C . LYS A 1 191 ? -15.449 3.327 -0.603 1.00 87.56 191 LYS A C 1
ATOM 1473 O O . LYS A 1 191 ? -15.759 4.504 -0.800 1.00 87.56 191 LYS A O 1
ATOM 1478 N N . SER A 1 192 ? -14.313 2.975 -0.003 1.00 89.50 192 SER A N 1
ATOM 1479 C CA . SER A 1 192 ? -13.280 3.892 0.485 1.00 89.50 192 SER A CA 1
ATOM 1480 C C . SER A 1 192 ? -13.872 5.089 1.240 1.00 89.50 192 SER A C 1
ATOM 1482 O O . SER A 1 192 ? -13.529 6.249 0.986 1.00 89.50 192 SER A O 1
ATOM 1484 N N . LYS A 1 193 ? -14.839 4.823 2.131 1.00 92.75 193 LYS A N 1
ATOM 1485 C CA . LYS A 1 193 ? -15.470 5.860 2.960 1.00 92.75 193 LYS A CA 1
ATOM 1486 C C . LYS A 1 193 ? -14.611 6.077 4.197 1.00 92.75 193 LYS A C 1
ATOM 1488 O O . LYS A 1 193 ? -14.504 5.164 5.015 1.00 92.75 193 LYS A O 1
ATOM 1493 N N . GLN A 1 194 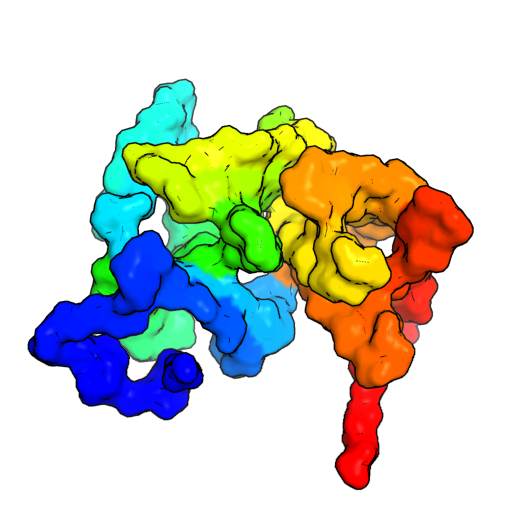? -14.041 7.271 4.342 1.00 94.62 194 GLN A N 1
ATOM 1494 C CA . GLN A 1 194 ? -13.207 7.606 5.496 1.00 94.62 194 GLN A CA 1
ATOM 1495 C C . GLN A 1 194 ? -13.988 7.469 6.810 1.00 94.62 194 GLN A C 1
ATOM 1497 O O . GLN A 1 194 ? -15.166 7.832 6.902 1.00 94.62 194 GLN A O 1
ATOM 1502 N N . ILE A 1 195 ? -13.308 6.960 7.831 1.00 95.56 195 ILE A N 1
ATOM 1503 C CA . ILE A 1 195 ? -13.766 6.882 9.212 1.00 95.56 195 ILE A CA 1
ATOM 1504 C C . ILE A 1 195 ? -13.071 8.011 9.976 1.00 95.56 195 ILE A C 1
ATOM 1506 O O . ILE A 1 195 ? -11.990 7.814 10.514 1.00 95.56 195 ILE A O 1
ATOM 1510 N N . LYS A 1 196 ? -13.677 9.203 10.005 1.00 95.12 196 LYS A N 1
ATOM 1511 C CA . LYS A 1 196 ? -13.062 10.388 10.634 1.00 95.12 196 LYS A CA 1
ATOM 1512 C C . LYS A 1 196 ? -12.763 10.199 12.125 1.00 95.12 196 LYS A C 1
ATOM 1514 O O . LYS A 1 196 ? -11.781 10.735 12.612 1.00 95.12 196 LYS A O 1
ATOM 1519 N N . ASP A 1 197 ? -13.565 9.401 12.831 1.00 96.06 197 ASP A N 1
ATOM 1520 C CA . ASP A 1 197 ? -13.333 9.098 14.255 1.00 96.06 197 ASP A CA 1
ATOM 1521 C C . ASP A 1 197 ? -12.059 8.264 14.491 1.00 96.06 197 ASP A C 1
ATOM 1523 O O . ASP A 1 197 ? -11.601 8.141 15.626 1.00 96.06 197 ASP A O 1
ATOM 1527 N N . ALA A 1 198 ? -11.497 7.685 13.425 1.00 95.94 198 ALA A N 1
ATOM 1528 C CA . ALA A 1 198 ? -10.236 6.960 13.445 1.00 95.94 198 ALA A CA 1
ATOM 1529 C C . ALA A 1 198 ? -9.050 7.815 12.980 1.00 95.94 198 ALA A C 1
ATOM 1531 O O . ALA A 1 198 ? -7.950 7.282 12.908 1.00 95.94 198 ALA A O 1
ATOM 1532 N N . ASP A 1 199 ? -9.228 9.100 12.660 1.00 96.38 199 ASP A N 1
ATOM 1533 C CA . ASP A 1 199 ? -8.094 9.964 12.328 1.00 96.38 199 ASP A CA 1
ATOM 1534 C C . ASP A 1 199 ? -7.166 10.067 13.551 1.00 96.38 199 ASP A C 1
ATOM 1536 O O . ASP A 1 199 ? -7.574 10.489 14.635 1.00 96.38 199 ASP A O 1
ATOM 1540 N N . PHE A 1 200 ? -5.907 9.659 13.382 1.00 96.25 200 PHE A N 1
ATOM 1541 C CA . PHE A 1 200 ? -4.934 9.595 14.470 1.00 96.25 200 PHE A CA 1
ATOM 1542 C C . PHE A 1 200 ? -3.639 10.302 14.079 1.00 96.25 200 PHE A C 1
ATOM 1544 O O . PHE A 1 200 ? -2.950 9.888 13.147 1.00 96.25 200 PHE A O 1
ATOM 1551 N N . LYS A 1 201 ? -3.304 11.384 14.788 1.00 95.31 201 LYS A N 1
ATOM 1552 C CA . LYS A 1 201 ? -2.099 12.173 14.513 1.00 95.31 201 LYS A CA 1
ATOM 1553 C C . LYS A 1 201 ? -0.869 11.507 15.123 1.00 95.31 201 LYS A C 1
ATOM 1555 O O . LYS A 1 201 ? -0.814 11.300 16.331 1.00 95.31 201 LYS A O 1
ATOM 1560 N N . VAL A 1 202 ? 0.128 11.218 14.293 1.00 91.75 202 VAL A N 1
ATOM 1561 C CA . VAL A 1 202 ? 1.371 10.556 14.692 1.00 91.75 202 VAL A CA 1
ATOM 1562 C C . VAL A 1 202 ? 2.547 11.090 13.869 1.00 91.75 202 VAL A C 1
ATOM 1564 O O . VAL A 1 202 ? 2.657 10.876 12.663 1.00 91.75 202 VAL A O 1
ATOM 1567 N N . LEU A 1 203 ? 3.426 11.841 14.530 1.00 90.81 203 LEU A N 1
ATOM 1568 C CA . LEU A 1 203 ? 4.576 12.480 13.892 1.00 90.81 203 LEU A CA 1
ATOM 1569 C C . LEU A 1 203 ? 5.691 11.463 13.651 1.00 90.81 203 LEU A C 1
ATOM 1571 O O . LEU A 1 203 ? 6.108 10.778 14.580 1.00 90.81 203 LEU A O 1
ATOM 1575 N N . GLY A 1 204 ? 6.214 11.412 12.429 1.00 84.94 204 GLY A N 1
ATOM 1576 C CA . GLY A 1 204 ? 7.394 10.617 12.113 1.00 84.94 204 GLY A CA 1
ATOM 1577 C C . GLY A 1 204 ? 7.684 10.526 10.621 1.00 84.94 204 GLY A C 1
ATOM 1578 O O . GLY A 1 204 ? 6.824 10.786 9.781 1.00 84.94 204 GLY A O 1
ATOM 1579 N N . ASP A 1 205 ? 8.923 10.153 10.306 1.00 81.31 205 ASP A N 1
ATOM 1580 C CA . ASP A 1 205 ? 9.341 9.775 8.956 1.00 81.31 205 ASP A CA 1
ATOM 1581 C C . ASP A 1 205 ? 9.186 8.257 8.811 1.00 81.31 205 ASP A C 1
ATOM 1583 O O . ASP A 1 205 ? 10.051 7.483 9.238 1.00 81.31 205 ASP A O 1
ATOM 1587 N N . TRP A 1 206 ? 8.019 7.847 8.309 1.00 83.50 206 TRP A N 1
ATOM 1588 C CA . TRP A 1 206 ? 7.587 6.452 8.248 1.00 83.50 206 TRP A CA 1
ATOM 1589 C C . TRP A 1 206 ? 8.010 5.777 6.941 1.00 83.50 206 TRP A C 1
ATOM 1591 O O . TRP A 1 206 ? 7.818 6.304 5.841 1.00 83.50 206 TRP A O 1
ATOM 1601 N N . SER A 1 207 ? 8.533 4.563 7.073 1.00 74.81 207 SER A N 1
ATOM 1602 C CA . SER A 1 207 ? 9.005 3.726 5.971 1.00 74.81 207 SER A CA 1
ATOM 1603 C C . SER A 1 207 ? 8.147 2.486 5.748 1.00 74.81 207 SER A C 1
ATOM 1605 O O . SER A 1 207 ? 8.118 2.007 4.620 1.00 74.81 207 SER A O 1
ATOM 1607 N N . ALA A 1 208 ? 7.443 1.995 6.773 1.00 75.56 208 ALA A N 1
ATOM 1608 C CA . ALA A 1 208 ? 6.567 0.830 6.663 1.00 75.56 208 ALA A CA 1
ATOM 1609 C C . ALA A 1 208 ? 5.297 0.977 7.512 1.00 75.56 208 ALA A C 1
ATOM 1611 O O . ALA A 1 208 ? 5.308 1.630 8.560 1.00 75.56 208 ALA A O 1
ATOM 1612 N N . LEU A 1 209 ? 4.209 0.359 7.040 1.00 82.56 209 LEU A N 1
ATOM 1613 C CA . LEU A 1 209 ? 2.888 0.357 7.670 1.00 82.56 209 LEU A CA 1
ATOM 1614 C C . LEU A 1 209 ? 2.293 -1.053 7.610 1.00 82.56 209 LEU A C 1
ATOM 1616 O O . LEU A 1 209 ? 1.797 -1.464 6.571 1.00 82.56 209 LEU A O 1
ATOM 1620 N N . CYS A 1 210 ? 2.308 -1.794 8.710 1.00 81.69 210 CYS A N 1
ATOM 1621 C CA . CYS A 1 210 ? 1.862 -3.190 8.718 1.00 81.69 210 CYS A CA 1
ATOM 1622 C C . CYS A 1 210 ? 0.579 -3.358 9.525 1.00 81.69 210 CYS A C 1
ATOM 1624 O O . CYS A 1 210 ? 0.449 -2.767 10.593 1.00 81.69 210 CYS A O 1
ATOM 1626 N N . SER A 1 211 ? -0.336 -4.211 9.072 1.00 85.25 211 SER A N 1
ATOM 1627 C CA . SER A 1 211 ? -1.455 -4.700 9.883 1.00 85.25 211 SER A CA 1
ATOM 1628 C C . SER A 1 211 ? -1.151 -6.077 10.470 1.00 85.25 211 SER A C 1
ATOM 1630 O O . SER A 1 211 ? -0.562 -6.916 9.789 1.00 85.25 211 SER A O 1
ATOM 1632 N N . TRP A 1 212 ? -1.618 -6.355 11.684 1.00 80.81 212 TRP A N 1
ATOM 1633 C CA . TRP A 1 212 ? -1.559 -7.691 12.283 1.00 80.81 212 TRP A CA 1
ATOM 1634 C C . TRP A 1 212 ? -2.761 -7.923 13.197 1.00 80.81 212 TRP A C 1
ATOM 1636 O O . TRP A 1 212 ? -3.151 -7.026 13.939 1.00 80.81 212 TRP A O 1
ATOM 1646 N N . LYS A 1 213 ? -3.327 -9.131 13.173 1.00 81.06 213 LYS A N 1
ATOM 1647 C CA . LYS A 1 213 ? -4.416 -9.539 14.067 1.00 81.06 213 LYS A CA 1
ATOM 1648 C C . LYS A 1 213 ? -3.877 -10.536 15.088 1.00 81.06 213 LYS A C 1
ATOM 1650 O O . LYS A 1 213 ? -3.247 -11.523 14.711 1.00 81.06 213 LYS A O 1
ATOM 1655 N N . SER A 1 214 ? -4.113 -10.283 16.371 1.00 79.00 214 SER A N 1
ATOM 1656 C CA . SER A 1 214 ? -3.666 -11.186 17.430 1.00 79.00 214 SER A CA 1
ATOM 1657 C C . SER A 1 214 ? -4.535 -12.439 17.530 1.00 79.00 214 SER A C 1
ATOM 1659 O O . SER A 1 214 ? -5.700 -12.410 17.130 1.00 79.00 214 SER A O 1
ATOM 1661 N N . PRO A 1 215 ? -4.034 -13.521 18.155 1.00 69.56 215 PRO A N 1
ATOM 1662 C CA . PRO A 1 215 ? -4.855 -14.690 18.483 1.00 69.56 215 PRO A CA 1
ATOM 1663 C C . PRO A 1 215 ? -6.065 -14.366 19.371 1.00 69.56 215 PRO A C 1
ATOM 1665 O O . PRO A 1 215 ? -7.075 -15.055 19.312 1.00 69.56 215 PRO A O 1
ATOM 1668 N N . ALA A 1 216 ? -5.984 -13.295 20.168 1.00 78.56 216 ALA A N 1
ATOM 1669 C CA . ALA A 1 216 ? -7.100 -12.795 20.970 1.00 78.56 216 ALA A CA 1
ATOM 1670 C C . ALA A 1 216 ? -8.129 -11.991 20.146 1.00 78.56 216 ALA A C 1
ATOM 1672 O O . ALA A 1 216 ? -9.094 -11.481 20.709 1.00 78.56 216 ALA A O 1
ATOM 1673 N N . GLY A 1 217 ? -7.919 -11.848 18.833 1.00 80.62 217 GLY A N 1
ATOM 1674 C CA . GLY A 1 217 ? -8.802 -11.119 17.925 1.00 80.62 217 GLY A CA 1
ATOM 1675 C C . GLY A 1 217 ? -8.600 -9.603 17.920 1.00 80.62 217 GLY A C 1
ATOM 1676 O O . GLY A 1 217 ? -9.457 -8.892 17.410 1.00 80.62 217 GLY A O 1
ATOM 1677 N N . ASN A 1 218 ? -7.496 -9.091 18.476 1.00 85.19 218 ASN A N 1
ATOM 1678 C CA . ASN A 1 218 ? -7.211 -7.654 18.471 1.00 85.19 218 ASN A CA 1
ATOM 1679 C C . ASN A 1 218 ? -6.514 -7.237 17.172 1.00 85.19 218 ASN A C 1
ATOM 1681 O O . ASN A 1 218 ? -5.554 -7.878 16.747 1.00 85.19 218 ASN A O 1
ATOM 1685 N N . ASP A 1 219 ? -6.95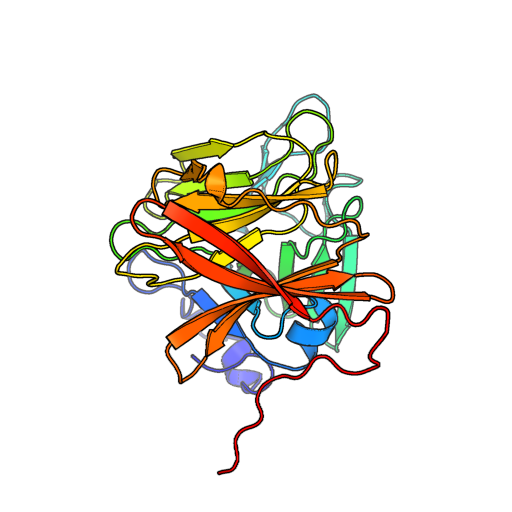2 -6.121 16.598 1.00 90.06 219 ASP A N 1
ATOM 1686 C CA . ASP A 1 219 ? -6.471 -5.599 15.322 1.00 90.06 219 ASP A CA 1
ATOM 1687 C C . ASP A 1 219 ? -5.439 -4.489 15.505 1.00 90.06 219 ASP A C 1
ATOM 1689 O O . ASP A 1 219 ? -5.757 -3.393 15.966 1.00 90.06 219 ASP A O 1
ATOM 1693 N N . TYR A 1 220 ? -4.199 -4.747 15.113 1.00 86.81 220 TYR A N 1
ATOM 1694 C CA . TYR A 1 220 ? -3.090 -3.817 15.266 1.00 86.81 220 TYR A CA 1
ATOM 1695 C C . TYR A 1 220 ? -2.611 -3.258 13.932 1.00 86.81 220 TYR A C 1
ATOM 1697 O O . TYR A 1 220 ? -2.641 -3.920 12.894 1.00 86.81 220 TYR A O 1
ATOM 1705 N N . VAL A 1 221 ? -2.107 -2.031 13.999 1.00 90.38 221 VAL A N 1
ATOM 1706 C CA . VAL A 1 221 ? -1.403 -1.338 12.928 1.00 90.38 221 VAL A CA 1
ATOM 1707 C C . VAL A 1 221 ? -0.071 -0.840 13.475 1.00 90.38 221 VAL A C 1
ATOM 1709 O O . VAL A 1 221 ? -0.022 -0.193 14.519 1.00 90.38 221 VAL A O 1
ATOM 1712 N N . TYR A 1 222 ? 1.007 -1.126 12.761 1.00 85.06 222 TYR A N 1
ATOM 1713 C CA . TYR A 1 222 ? 2.366 -0.768 13.134 1.00 85.06 222 TYR A CA 1
ATOM 1714 C C . TYR A 1 222 ? 2.935 0.207 12.122 1.00 85.06 222 TYR A C 1
ATOM 1716 O O . TYR A 1 222 ? 2.887 -0.042 10.919 1.00 85.06 222 TYR A O 1
ATOM 1724 N N . LEU A 1 223 ? 3.509 1.290 12.621 1.00 85.06 223 LEU A N 1
ATOM 1725 C CA . LEU A 1 223 ? 4.306 2.227 11.848 1.00 85.06 223 LEU A CA 1
ATOM 1726 C C . LEU A 1 223 ? 5.770 2.039 12.226 1.00 85.06 223 LEU A C 1
ATOM 1728 O O . LEU A 1 223 ? 6.099 2.056 13.409 1.00 85.06 223 LEU A O 1
ATOM 1732 N N . PHE A 1 224 ? 6.645 1.905 11.234 1.00 78.50 224 PHE A N 1
ATOM 1733 C CA . PHE A 1 224 ? 8.093 1.841 11.438 1.00 78.50 224 PHE A CA 1
ATOM 1734 C C . PHE A 1 224 ? 8.762 2.963 10.660 1.00 78.50 224 PHE A C 1
ATOM 1736 O O . PHE A 1 224 ? 8.451 3.191 9.489 1.00 78.50 224 PHE A O 1
ATOM 1743 N N . GLY A 1 225 ? 9.663 3.686 11.313 1.00 76.44 225 GLY A N 1
ATOM 1744 C CA . GLY A 1 225 ? 10.316 4.869 10.771 1.00 76.44 225 GLY A CA 1
ATOM 1745 C C . GLY A 1 225 ? 11.735 5.035 11.299 1.00 76.44 225 GLY A C 1
ATOM 1746 O O . GLY A 1 225 ? 12.247 4.199 12.044 1.00 76.44 225 GLY A O 1
ATOM 1747 N N . LYS A 1 226 ? 12.400 6.124 10.906 1.00 75.81 226 LYS A N 1
ATOM 1748 C CA . LYS A 1 226 ? 13.787 6.398 11.323 1.00 75.81 226 LYS A CA 1
ATOM 1749 C C . LYS A 1 226 ? 13.902 6.496 12.848 1.00 75.81 226 LYS A C 1
ATOM 1751 O O . LYS A 1 226 ? 13.475 7.487 13.434 1.00 75.81 226 LYS A O 1
ATOM 1756 N N . GLY A 1 227 ? 14.489 5.470 13.468 1.00 71.94 227 GLY A N 1
ATOM 1757 C CA . GLY A 1 227 ? 14.749 5.412 14.911 1.00 71.94 227 GLY A CA 1
ATOM 1758 C C . GLY A 1 227 ? 13.499 5.309 15.787 1.00 71.94 227 GLY A C 1
ATOM 1759 O O . GLY A 1 227 ? 13.582 5.562 16.984 1.00 71.94 227 GLY A O 1
ATOM 1760 N N . GLN A 1 228 ? 12.340 4.980 15.212 1.00 79.44 228 GLN A N 1
ATOM 1761 C CA . GLN A 1 228 ? 11.090 4.896 15.960 1.00 79.44 228 GLN A CA 1
ATOM 1762 C C . GLN A 1 228 ? 10.118 3.903 15.338 1.00 79.44 228 GLN A C 1
ATOM 1764 O O . GLN A 1 228 ? 10.126 3.651 14.133 1.00 79.44 228 GLN A O 1
ATOM 1769 N N . ALA A 1 229 ? 9.219 3.404 16.171 1.00 77.69 229 ALA A N 1
ATOM 1770 C CA . ALA A 1 229 ? 8.043 2.686 15.731 1.00 77.69 229 ALA A CA 1
ATOM 1771 C C . ALA A 1 229 ? 6.841 3.113 16.566 1.00 77.69 229 ALA A C 1
ATOM 1773 O O . ALA A 1 229 ? 7.004 3.702 17.628 1.00 77.69 229 ALA A O 1
ATOM 1774 N N . VAL A 1 230 ? 5.635 2.840 16.090 1.00 85.88 230 VAL A N 1
ATOM 1775 C CA . VAL A 1 230 ? 4.397 3.089 16.828 1.00 85.88 230 VAL A CA 1
ATOM 1776 C C . VAL A 1 230 ? 3.472 1.906 16.619 1.00 85.88 230 VAL A C 1
ATOM 1778 O O . VAL A 1 230 ? 3.254 1.476 15.489 1.00 85.88 230 VAL A O 1
ATOM 1781 N N . GLN A 1 231 ? 2.911 1.403 17.715 1.00 86.19 231 GLN A N 1
ATOM 1782 C CA . GLN A 1 231 ? 1.888 0.365 17.696 1.00 86.19 231 GLN A CA 1
ATOM 1783 C C . GLN A 1 231 ? 0.528 0.985 18.013 1.00 86.19 231 GLN A C 1
ATOM 1785 O O . GLN A 1 231 ? 0.319 1.546 19.094 1.00 86.19 231 GLN A O 1
ATOM 1790 N N . LEU A 1 232 ? -0.407 0.845 17.080 1.00 91.50 232 LEU A N 1
ATOM 1791 C CA . LEU A 1 232 ? -1.789 1.288 17.197 1.00 91.50 232 LEU A CA 1
ATOM 1792 C C . LEU A 1 232 ? -2.716 0.072 17.268 1.00 91.50 232 LEU A C 1
ATOM 1794 O O . LEU A 1 232 ? -2.545 -0.887 16.525 1.00 91.50 232 LEU A O 1
ATOM 1798 N N . LEU A 1 233 ? -3.718 0.127 18.137 1.00 91.31 233 LEU A N 1
ATOM 1799 C CA . LEU A 1 233 ? -4.852 -0.791 18.183 1.00 91.31 233 LEU A CA 1
ATOM 1800 C C . LEU A 1 233 ? -6.040 -0.125 17.492 1.00 91.31 233 LEU A C 1
ATOM 1802 O O . LEU A 1 233 ? -6.454 0.967 17.887 1.00 91.31 233 LEU A O 1
ATOM 1806 N N . LEU A 1 234 ? -6.596 -0.782 16.480 1.00 93.81 234 LEU A N 1
ATOM 1807 C CA . LEU A 1 234 ? -7.822 -0.375 15.811 1.00 93.81 234 LEU A CA 1
ATOM 1808 C C . LEU A 1 234 ? -9.017 -0.975 16.552 1.00 93.81 234 LEU A C 1
ATOM 1810 O O . LEU A 1 234 ? -9.323 -2.155 16.423 1.00 93.81 234 LEU A O 1
ATOM 1814 N N . GLN A 1 235 ? -9.697 -0.156 17.349 1.00 91.19 235 GLN A N 1
ATOM 1815 C CA . GLN A 1 235 ? -10.806 -0.602 18.185 1.00 91.19 235 GLN A CA 1
ATOM 1816 C C . GLN A 1 235 ? -12.151 -0.204 17.571 1.00 91.19 235 GLN A C 1
ATOM 1818 O O . GLN A 1 235 ? -12.369 0.968 17.245 1.00 91.19 235 GLN A O 1
ATOM 1823 N N . GLU A 1 236 ? -13.089 -1.151 17.468 1.00 89.88 236 GLU A N 1
ATOM 1824 C CA . GLU A 1 236 ? -14.483 -0.816 17.164 1.00 89.88 236 GLU A CA 1
ATOM 1825 C C . GLU A 1 236 ? -15.139 -0.123 18.370 1.00 89.88 236 GLU A C 1
ATOM 1827 O O . GLU A 1 236 ? -14.987 -0.514 19.527 1.00 89.88 236 GLU A O 1
ATOM 1832 N N . THR A 1 237 ? -15.887 0.937 18.095 1.00 88.38 237 THR A N 1
ATOM 1833 C CA . THR A 1 237 ? -16.746 1.625 19.060 1.00 88.38 237 THR A CA 1
ATOM 1834 C C . THR A 1 237 ? -18.209 1.361 18.716 1.00 88.38 237 THR A C 1
ATOM 1836 O O . THR A 1 237 ? -18.519 0.853 17.643 1.00 88.38 237 THR A O 1
ATOM 1839 N N . LYS A 1 238 ? -19.154 1.782 19.571 1.00 85.44 238 LYS A N 1
ATOM 1840 C CA . LYS A 1 238 ? -20.601 1.560 19.351 1.00 85.44 238 LYS A CA 1
ATOM 1841 C C . LYS A 1 238 ? -21.103 1.940 17.946 1.00 85.44 238 LYS A C 1
ATOM 1843 O O . LYS A 1 238 ? -22.118 1.406 17.513 1.00 85.44 238 LYS A O 1
ATOM 1848 N N . LYS A 1 239 ? -20.458 2.899 17.266 1.00 87.81 239 LYS A N 1
ATOM 1849 C CA . LYS A 1 239 ? -20.880 3.395 15.942 1.00 87.81 239 LYS A CA 1
ATOM 1850 C C . LYS A 1 239 ? -19.739 3.566 14.926 1.00 87.81 239 LYS A C 1
ATOM 1852 O O . LYS A 1 239 ? -20.010 3.954 13.789 1.00 87.81 239 LYS A O 1
ATOM 1857 N N . SER A 1 240 ? -18.483 3.311 15.298 1.00 92.75 240 SER A N 1
ATOM 1858 C CA . SER A 1 240 ? -17.319 3.706 14.491 1.00 92.75 240 SER A CA 1
ATOM 1859 C C . SER A 1 240 ? -16.069 2.883 14.809 1.00 92.75 240 SER A C 1
ATOM 1861 O O . SER A 1 240 ? -16.160 1.860 15.474 1.00 92.75 240 SER A O 1
ATOM 1863 N N . PHE A 1 241 ? -14.904 3.338 14.361 1.00 93.50 241 PHE A N 1
ATOM 1864 C CA . PHE A 1 241 ? -13.601 2.802 14.750 1.00 93.50 241 PHE A CA 1
ATOM 1865 C C . PHE A 1 241 ? -12.728 3.933 15.277 1.00 93.50 241 PHE A C 1
ATOM 1867 O O . PHE A 1 241 ? -12.923 5.081 14.883 1.00 93.50 241 PHE A O 1
ATOM 1874 N N . LYS A 1 242 ? -11.780 3.609 16.153 1.00 94.75 242 LYS A N 1
ATOM 1875 C CA . LYS A 1 242 ? -10.761 4.548 16.626 1.00 94.75 242 LYS A CA 1
ATOM 1876 C C . LYS A 1 242 ? -9.414 3.853 16.743 1.00 94.75 242 LYS A C 1
ATOM 1878 O O . LYS A 1 242 ? -9.363 2.678 17.106 1.00 94.75 242 LYS A O 1
ATOM 1883 N N . PHE A 1 243 ? -8.339 4.589 16.494 1.00 95.38 243 PHE A N 1
ATOM 1884 C CA . PHE A 1 243 ? -7.010 4.135 16.881 1.00 95.38 243 PHE A CA 1
ATOM 1885 C C . PHE A 1 243 ? -6.716 4.513 18.327 1.00 95.38 243 PHE A C 1
ATOM 1887 O O . PHE A 1 243 ? -7.015 5.619 18.777 1.00 95.38 243 PHE A O 1
ATOM 1894 N N . ILE A 1 244 ? -6.106 3.580 19.047 1.00 92.81 244 ILE A N 1
ATOM 1895 C CA . ILE A 1 244 ? -5.503 3.807 20.354 1.00 92.81 244 ILE A CA 1
ATOM 1896 C C . ILE A 1 24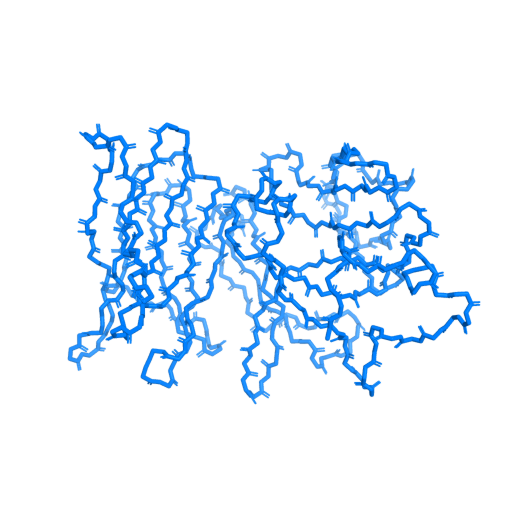4 ? -4.031 3.456 20.222 1.00 92.81 244 ILE A C 1
ATOM 1898 O O . ILE A 1 244 ? -3.698 2.356 19.790 1.00 92.81 244 ILE A O 1
ATOM 1902 N N . GLN A 1 245 ? -3.144 4.363 20.606 1.00 89.69 245 GLN A N 1
ATOM 1903 C CA . GLN A 1 245 ? -1.732 4.027 20.697 1.00 89.69 245 GLN A CA 1
ATOM 1904 C C . GLN A 1 245 ? -1.486 3.148 21.922 1.00 89.69 245 GLN A C 1
ATOM 1906 O O . GLN A 1 245 ? -1.827 3.528 23.039 1.00 89.69 245 GLN A O 1
ATOM 1911 N N . VAL A 1 246 ? -0.910 1.969 21.692 1.00 82.25 246 VAL A N 1
ATOM 1912 C CA . VAL A 1 246 ? -0.636 0.972 22.738 1.00 82.25 246 VAL A CA 1
ATOM 1913 C C . VAL A 1 246 ? 0.808 1.070 23.225 1.00 82.25 246 VAL A C 1
ATOM 1915 O O . VAL A 1 246 ? 1.057 0.902 24.412 1.00 82.25 246 VAL A O 1
ATOM 1918 N N . CYS A 1 247 ? 1.752 1.393 22.337 1.00 67.19 247 CYS A N 1
ATOM 1919 C CA . CYS A 1 247 ? 3.167 1.542 22.680 1.00 67.19 247 CYS A CA 1
ATOM 1920 C C . CYS A 1 247 ? 3.815 2.704 21.898 1.00 67.19 247 CYS A C 1
ATOM 1922 O O . CYS A 1 247 ? 3.481 2.953 20.732 1.00 67.19 247 CYS A O 1
ATOM 1924 N N . ASN A 1 248 ? 4.736 3.424 22.553 1.00 58.28 248 ASN A N 1
ATOM 1925 C CA . ASN A 1 248 ? 5.621 4.424 21.947 1.00 58.28 248 ASN A CA 1
ATOM 1926 C C . ASN A 1 248 ? 7.094 4.121 22.298 1.00 58.28 248 ASN A C 1
ATOM 1928 O O . ASN A 1 248 ? 7.595 4.623 23.308 1.00 58.28 248 ASN A O 1
ATOM 1932 N N . PRO A 1 249 ? 7.816 3.328 21.495 1.00 50.72 249 PRO A N 1
ATOM 1933 C CA . PRO A 1 249 ? 9.203 2.952 21.761 1.00 50.72 249 PRO A CA 1
ATOM 1934 C C . PRO A 1 249 ? 10.228 4.097 21.709 1.00 50.72 249 PRO A C 1
ATOM 1936 O O . PRO A 1 249 ? 11.407 3.836 21.913 1.00 50.72 249 PRO A O 1
ATOM 1939 N N . GLN A 1 250 ? 9.848 5.379 21.571 1.00 45.72 250 GLN A N 1
ATOM 1940 C CA . GLN A 1 250 ? 10.796 6.479 21.846 1.00 45.72 250 GLN A CA 1
ATOM 1941 C C . GLN A 1 250 ? 11.405 6.418 23.271 1.00 45.72 250 GLN A C 1
ATOM 1943 O O . GLN A 1 250 ? 12.367 7.131 23.550 1.00 45.72 250 GLN A O 1
ATOM 1948 N N . ARG A 1 251 ? 10.884 5.564 24.171 1.00 41.81 251 ARG A N 1
ATOM 1949 C CA . ARG A 1 251 ? 11.466 5.259 25.493 1.00 41.81 251 ARG A CA 1
ATOM 1950 C C . ARG A 1 251 ? 11.705 3.771 25.790 1.00 41.81 251 ARG A C 1
ATOM 1952 O O . ARG A 1 251 ? 12.244 3.468 26.847 1.00 41.81 251 ARG A O 1
ATOM 1959 N N . GLU A 1 252 ? 11.354 2.860 24.888 1.00 38.03 252 GLU A N 1
ATOM 1960 C CA . GLU A 1 252 ? 11.542 1.415 25.071 1.00 38.03 252 GLU A CA 1
ATOM 1961 C C . GLU A 1 252 ? 12.236 0.836 23.840 1.00 38.03 252 GLU A C 1
ATOM 1963 O O . GLU A 1 252 ? 11.753 0.945 22.719 1.00 38.03 252 GLU A O 1
ATOM 1968 N N . THR A 1 253 ? 13.377 0.185 24.048 1.00 35.09 253 THR A N 1
ATOM 1969 C CA . THR A 1 253 ? 14.220 -0.434 23.010 1.00 35.09 253 THR A CA 1
ATOM 1970 C C . THR A 1 253 ? 13.580 -1.647 22.322 1.00 35.09 253 THR A C 1
ATOM 1972 O O . THR A 1 253 ? 14.240 -2.313 21.529 1.00 35.09 253 THR A O 1
ATOM 1975 N N . SER A 1 254 ? 12.315 -1.962 22.618 1.00 39.41 254 SER A N 1
ATOM 1976 C CA . SER A 1 254 ? 11.635 -3.181 22.174 1.00 39.41 254 SER A CA 1
ATOM 1977 C C . SER A 1 254 ? 10.174 -2.894 21.829 1.00 39.41 254 SER A C 1
ATOM 1979 O O . SER A 1 254 ? 9.419 -2.417 22.669 1.00 39.41 254 SER A O 1
ATOM 1981 N N . ILE A 1 255 ? 9.746 -3.238 20.613 1.00 44.56 255 ILE A N 1
ATOM 1982 C CA . ILE A 1 255 ? 8.320 -3.400 20.305 1.00 44.56 255 ILE A CA 1
ATOM 1983 C C . ILE A 1 255 ? 7.949 -4.801 20.772 1.00 44.56 255 ILE A C 1
ATOM 1985 O O . ILE A 1 255 ? 8.489 -5.787 20.267 1.00 44.56 255 ILE A O 1
ATOM 1989 N N . ILE A 1 256 ? 7.052 -4.898 21.748 1.00 42.28 256 ILE A N 1
ATOM 1990 C CA . ILE A 1 256 ? 6.588 -6.191 22.245 1.00 42.28 256 ILE A CA 1
ATOM 1991 C C . ILE A 1 256 ? 5.614 -6.771 21.216 1.00 42.28 256 ILE A C 1
ATOM 1993 O O . ILE A 1 256 ? 4.427 -6.442 21.192 1.00 42.28 256 ILE A O 1
ATOM 1997 N N . PHE A 1 257 ? 6.115 -7.655 20.359 1.00 39.34 257 PHE A N 1
ATOM 1998 C CA . PHE A 1 257 ? 5.262 -8.634 19.697 1.00 39.34 257 PHE A CA 1
ATOM 1999 C C . PHE A 1 257 ? 4.894 -9.683 20.752 1.00 39.34 257 PHE A C 1
ATOM 2001 O O . PHE A 1 257 ? 5.810 -10.249 21.350 1.00 39.34 257 PHE A O 1
ATOM 2008 N N . PRO A 1 258 ? 3.604 -9.942 21.035 1.00 38.50 258 PRO A N 1
ATOM 2009 C CA . PRO A 1 258 ? 3.226 -11.008 21.954 1.00 38.50 258 PRO A CA 1
ATOM 2010 C C . PRO A 1 258 ? 3.824 -12.325 21.449 1.00 38.50 258 PRO A C 1
ATOM 2012 O O . PRO A 1 258 ? 3.449 -12.810 20.380 1.00 38.50 258 PRO A O 1
ATOM 2015 N N . THR A 1 259 ? 4.807 -12.864 22.166 1.00 30.53 259 THR A N 1
ATOM 2016 C CA . THR A 1 259 ? 5.483 -14.098 21.775 1.00 30.53 259 THR A CA 1
ATOM 2017 C C . THR A 1 259 ? 4.609 -15.304 22.095 1.00 30.53 259 THR A C 1
ATOM 2019 O O . THR A 1 259 ? 3.910 -15.359 23.107 1.00 30.53 259 THR A O 1
ATOM 2022 N N . TYR A 1 260 ? 4.656 -16.290 21.201 1.00 33.22 260 TYR A N 1
ATOM 2023 C CA . TYR A 1 260 ? 4.108 -17.620 21.430 1.00 33.22 260 TYR A CA 1
ATOM 2024 C C . TYR A 1 260 ? 4.968 -18.330 22.484 1.00 33.22 260 TYR A C 1
ATOM 2026 O O . TYR A 1 260 ? 6.147 -18.576 22.233 1.00 33.22 260 TYR A O 1
ATOM 2034 N N . ASN A 1 261 ? 4.377 -18.726 23.610 1.00 31.30 261 ASN A N 1
ATOM 2035 C CA . ASN A 1 261 ? 4.821 -19.953 24.265 1.00 31.30 261 ASN A CA 1
ATOM 2036 C C . ASN A 1 261 ? 4.114 -21.091 23.526 1.00 31.30 261 ASN A C 1
ATOM 2038 O O . ASN A 1 261 ? 2.884 -21.152 23.535 1.00 31.30 261 ASN A O 1
ATOM 2042 N N . ARG A 1 262 ? 4.886 -21.900 22.795 1.00 34.88 262 ARG A N 1
ATOM 2043 C CA . ARG A 1 262 ? 4.403 -23.190 22.291 1.00 34.88 262 ARG A CA 1
ATOM 2044 C C . ARG A 1 262 ? 4.161 -24.140 23.453 1.00 34.88 262 ARG A C 1
ATOM 2046 O O . ARG A 1 262 ? 4.957 -24.076 24.416 1.00 34.88 262 ARG A O 1
#

pLDDT: mean 74.66, std 15.07, range [30.53, 96.38]

Sequence (262 aa):
MHPHCSTEESITSNPSDEKWWVQGDKYLAGTCACESCRLASGFEIQTWAFIPRANISIVAPDSSRTEVPLDFESLPTGALRSYQSSQGVVRHFCGGCGATVFWRGVSDPSVVDTTLYYSDRNPLLIDNDGGPDNGGFHAYNLNSKSPLKEVTARTPGRSKLITTVYDINKKDILITIMQPDSVVRAYKMPKSKQIKDADFKVLGDWSALCSWKSPAGNDYVYLFGKGQAVQLLLQETKKSFKFIQVCNPQRETSIIFPTYNR

InterPro domains:
  IPR003431 3 pythase, beta-propeller [PS51662] (58-262)
  IPR011057 Mss4-like superfamily [SSF51316] (23-115)